Protein AF-A0AAX1DS70-F1 (afdb_monomer_lite)

Radius of gyration: 36.04 Å; chains: 1; bounding box: 66×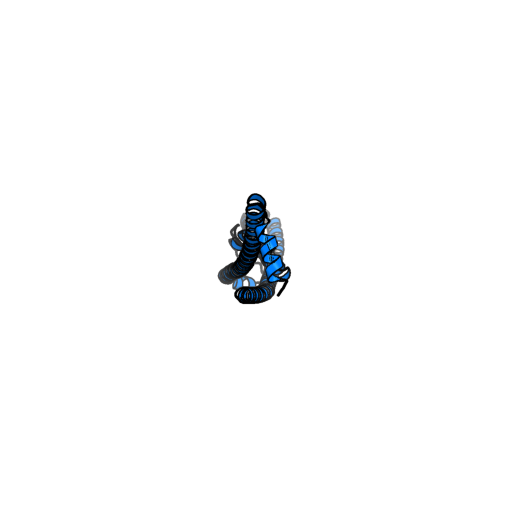31×118 Å

Secondary structure (DSSP, 8-state):
--HHHHHHHHHHTS-HHHHHHHHHHHHHHHHHHHHHHHHHHHHHHHHHHHHHHHHHHHHHHHHHHHHHHHHHHHHHIIIIIHHHHT--TT----------S---HHHHHHHHHHTTS-HHHHHHHHHHHHHHHHHHHHHHHHHHHHHHHHHHHHHHH-TTS-HHHHHHHHHHHHHHHHHHHHHHHHHHHHHHHHHHHHHHHHHHHHHHHHHHHHHH--

Sequence (218 aa):
MGFLGELSSFLHSIPEWLSSFITALIGAVIGGWFTLKGVDREATITRKEAERDSLELQLSVLKGIKGEISTLLVLYDKRMKVHIENIRPGNMLLLGFPIGDDNFTFYEQNAKFIAKLNDEPRDSIINIYTYARSLIQSFKGNNQLIVEHEKILLGMADKNNNADYYQRLYAAKQEVMIDYAQGIKAIDGEVRESIANGFANIDQEIVRLEDNLKNLSL

pLDDT: mean 89.91, std 10.97, range [52.06, 98.25]

Structure (mmCIF, N/CA/C/O backbone):
data_AF-A0AAX1DS70-F1
#
_entry.id   AF-A0AAX1DS70-F1
#
loop_
_atom_site.group_PDB
_atom_site.id
_atom_site.type_symbol
_atom_site.label_atom_id
_atom_site.label_alt_id
_atom_site.label_comp_id
_atom_site.label_asym_id
_atom_site.label_entity_id
_atom_site.label_seq_id
_atom_site.pdbx_PDB_ins_code
_atom_site.Cartn_x
_atom_site.Cartn_y
_atom_site.Cartn_z
_atom_site.occupancy
_atom_site.B_iso_or_equiv
_atom_site.auth_seq_id
_atom_site.auth_comp_id
_atom_site.auth_asym_id
_atom_site.auth_atom_id
_atom_site.pdbx_PDB_model_num
ATOM 1 N N . MET A 1 1 ? -36.666 -6.988 79.225 1.00 52.06 1 MET A N 1
ATOM 2 C CA . MET A 1 1 ? -37.080 -5.570 79.313 1.00 52.06 1 MET A CA 1
ATOM 3 C C . MET A 1 1 ? -35.933 -4.746 79.903 1.00 52.06 1 MET A C 1
ATOM 5 O O . MET A 1 1 ? -35.969 -4.448 81.082 1.00 52.06 1 MET A O 1
ATOM 9 N N . GLY A 1 2 ? -34.882 -4.441 79.136 1.00 56.56 2 GLY A N 1
ATOM 10 C CA . GLY A 1 2 ? -33.725 -3.689 79.665 1.00 56.56 2 GLY A CA 1
ATOM 11 C C . GLY A 1 2 ? -33.052 -2.843 78.591 1.00 56.56 2 GLY A C 1
ATOM 12 O O . GLY A 1 2 ? -32.993 -1.629 78.707 1.00 56.56 2 GLY A O 1
ATOM 13 N N . PHE A 1 3 ? -32.726 -3.464 77.457 1.00 54.75 3 PHE A N 1
ATOM 14 C CA . PHE A 1 3 ? -32.008 -2.806 76.362 1.00 54.75 3 PHE A CA 1
ATOM 15 C C . PHE A 1 3 ? -32.731 -1.587 75.755 1.00 54.75 3 PHE A C 1
ATOM 17 O O . PHE A 1 3 ? -32.108 -0.566 75.503 1.00 54.75 3 PHE A O 1
ATOM 24 N N . LEU A 1 4 ? -34.057 -1.652 75.570 1.00 54.59 4 LEU A N 1
ATOM 25 C CA . LEU A 1 4 ? -34.844 -0.540 75.008 1.00 54.59 4 LEU A CA 1
ATOM 26 C C . LEU A 1 4 ? -35.095 0.601 76.014 1.00 54.59 4 LEU A C 1
ATOM 28 O O . LEU A 1 4 ? -35.251 1.748 75.604 1.00 54.59 4 LEU A O 1
ATOM 32 N N . GLY A 1 5 ? -35.121 0.294 77.316 1.00 60.75 5 GLY A N 1
ATOM 33 C CA . GLY A 1 5 ? -35.293 1.291 78.380 1.00 60.75 5 GLY A CA 1
ATOM 34 C C . GLY A 1 5 ? -34.009 2.078 78.645 1.00 60.75 5 GLY A C 1
ATOM 35 O O . GLY A 1 5 ? -34.052 3.298 78.771 1.00 60.75 5 GLY A O 1
ATOM 36 N N . GLU A 1 6 ? -32.862 1.395 78.631 1.00 54.97 6 GLU A N 1
ATOM 37 C CA . GLU A 1 6 ? -31.537 2.020 78.757 1.00 54.97 6 GLU A CA 1
ATOM 38 C C . GLU A 1 6 ? -31.170 2.859 77.525 1.00 54.97 6 GLU A C 1
ATOM 40 O O . GLU A 1 6 ? -30.606 3.943 77.666 1.00 54.97 6 GLU A O 1
ATOM 45 N N . LEU A 1 7 ? -31.564 2.428 76.318 1.00 55.41 7 LEU A N 1
ATOM 46 C CA . LEU A 1 7 ? -31.399 3.241 75.107 1.00 55.41 7 LEU A CA 1
ATOM 47 C C . LEU A 1 7 ? -32.208 4.546 75.186 1.00 55.41 7 LEU A C 1
ATOM 49 O O . LEU A 1 7 ? -31.732 5.602 74.778 1.00 55.41 7 LEU A O 1
ATOM 53 N N . SER A 1 8 ? -33.430 4.476 75.722 1.00 57.22 8 SER A N 1
ATOM 54 C CA . SER A 1 8 ? -34.335 5.621 75.855 1.00 57.22 8 SER A CA 1
ATOM 55 C C . SER A 1 8 ? -33.836 6.652 76.874 1.00 57.22 8 SER A C 1
ATOM 57 O O . SER A 1 8 ? -33.869 7.849 76.582 1.00 57.22 8 SER A O 1
ATOM 59 N N . SER A 1 9 ? -33.327 6.219 78.035 1.00 61.03 9 SER A N 1
ATOM 60 C CA . SER A 1 9 ? -32.770 7.144 79.033 1.00 61.03 9 SER A CA 1
ATOM 61 C C . SER A 1 9 ? -31.445 7.756 78.579 1.00 61.03 9 SER A C 1
ATOM 63 O O . SER A 1 9 ? -31.191 8.929 78.844 1.00 61.03 9 SER A O 1
ATOM 65 N N . PHE A 1 10 ? -30.618 6.987 77.863 1.00 64.69 10 PHE A N 1
ATOM 66 C CA . PHE A 1 10 ? -29.384 7.485 77.264 1.00 64.69 10 PHE A CA 1
ATOM 67 C C . PHE A 1 10 ? -29.680 8.590 76.244 1.00 64.69 10 PHE A C 1
ATOM 69 O O . PHE A 1 10 ? -29.122 9.676 76.367 1.00 64.69 10 PHE A O 1
ATOM 76 N N . LEU A 1 11 ? -30.630 8.376 75.324 1.00 61.34 11 LEU A N 1
ATOM 77 C CA . LEU A 1 11 ? -31.031 9.363 74.310 1.00 61.34 11 LEU A CA 1
ATOM 78 C C . LEU A 1 11 ? -31.588 10.670 74.906 1.00 61.34 11 LEU A C 1
ATOM 80 O O . LEU A 1 11 ? -31.315 11.739 74.367 1.00 61.34 11 LEU A O 1
ATOM 84 N N . HIS A 1 12 ? -32.310 10.608 76.030 1.00 64.31 12 HIS A N 1
ATOM 85 C CA . HIS A 1 12 ? -32.843 11.794 76.720 1.00 64.31 12 HIS A CA 1
ATOM 86 C C . HIS A 1 12 ? -31.796 12.598 77.513 1.00 64.31 12 HIS A C 1
ATOM 88 O O . HIS A 1 12 ? -32.070 13.733 77.898 1.00 64.31 12 HIS A O 1
ATOM 94 N N . SER A 1 13 ? -30.612 12.031 77.763 1.00 66.81 13 SER A N 1
ATOM 95 C CA . SER A 1 13 ? -29.522 12.679 78.514 1.00 66.81 13 SER A CA 1
ATOM 96 C C . SER A 1 13 ? -28.514 13.431 77.631 1.00 66.81 13 SER A C 1
ATOM 98 O O . SER A 1 13 ? -27.598 14.077 78.141 1.00 66.81 13 SER A O 1
ATOM 100 N N . ILE A 1 14 ? -28.671 13.354 76.305 1.00 68.25 14 ILE A N 1
ATOM 101 C CA . ILE A 1 14 ? -27.755 13.948 75.328 1.00 68.25 14 ILE A CA 1
ATOM 102 C C . ILE A 1 14 ? -28.104 15.437 75.132 1.00 68.25 14 ILE A C 1
ATOM 104 O O . ILE A 1 14 ? -29.240 15.744 74.773 1.00 68.25 14 ILE A O 1
ATOM 108 N N . PRO A 1 15 ? -27.153 16.377 75.310 1.00 77.19 15 PRO A N 1
ATOM 109 C CA . PRO A 1 15 ? -27.369 17.796 75.024 1.00 77.19 15 PRO A CA 1
ATOM 110 C C . PRO A 1 15 ? -27.802 18.046 73.570 1.00 77.19 15 PRO A C 1
ATOM 112 O O . PRO A 1 15 ? -27.280 17.405 72.657 1.00 77.19 15 PRO A O 1
ATOM 115 N N . GLU A 1 16 ? -28.675 19.029 73.324 1.00 73.25 16 GLU A N 1
ATOM 116 C CA . GLU A 1 16 ? -29.175 19.344 71.969 1.00 73.25 16 GLU A CA 1
ATOM 117 C C . GLU A 1 16 ? -28.053 19.571 70.940 1.00 73.25 16 GLU A C 1
ATOM 119 O O . GLU A 1 16 ? -28.157 19.121 69.799 1.00 73.25 16 GLU A O 1
ATOM 124 N N . TRP A 1 17 ? -26.943 20.198 71.350 1.00 73.81 17 TRP A N 1
ATOM 125 C CA . TRP A 1 17 ? -25.775 20.423 70.490 1.00 73.81 17 TRP A CA 1
ATOM 126 C C . TRP A 1 17 ? -25.066 19.123 70.069 1.00 73.81 17 TRP A C 1
ATOM 128 O O . TRP A 1 17 ? -24.479 19.063 68.992 1.00 73.81 17 TRP A O 1
ATOM 138 N N . LEU A 1 18 ? -25.127 18.072 70.895 1.00 70.38 18 LEU A N 1
ATOM 139 C CA . LEU A 1 18 ? -24.546 16.764 70.594 1.00 70.38 18 LEU A CA 1
ATOM 140 C C . LEU A 1 18 ? -25.484 15.947 69.688 1.00 70.38 18 LEU A C 1
ATOM 142 O O . LEU A 1 18 ? -25.015 15.266 68.779 1.00 70.38 18 LEU A O 1
ATOM 146 N N . SER A 1 19 ? -26.804 16.069 69.867 1.00 69.44 19 SER A N 1
ATOM 147 C CA . SER A 1 19 ? -27.802 15.470 68.966 1.00 69.44 19 SER A CA 1
ATOM 148 C C . SER A 1 19 ? -27.729 16.059 67.549 1.00 69.44 19 SER A C 1
ATOM 150 O O . SER A 1 19 ? -27.687 15.316 66.560 1.00 69.44 19 SER A O 1
ATOM 152 N N . SER A 1 20 ? -27.630 17.388 67.432 1.00 69.94 20 SER A N 1
ATOM 153 C CA . SER A 1 20 ? -27.482 18.062 66.137 1.00 69.94 20 SER A CA 1
ATOM 154 C C . SER A 1 20 ? -26.153 17.720 65.459 1.00 69.94 20 SER A C 1
ATOM 156 O O . SER A 1 20 ? -26.133 17.457 64.255 1.00 69.94 20 SER A O 1
ATOM 158 N N . PHE A 1 21 ? -25.064 17.616 66.228 1.00 74.56 21 PHE A N 1
ATOM 159 C CA . PHE A 1 21 ? -23.761 17.176 65.732 1.00 74.56 21 PHE A CA 1
ATOM 160 C C . PHE A 1 21 ? -23.787 15.735 65.199 1.00 74.56 21 PHE A C 1
ATOM 162 O O . PHE A 1 21 ? -23.327 15.492 64.085 1.00 74.56 21 PHE A O 1
ATOM 169 N N . ILE A 1 22 ? -24.367 14.786 65.944 1.00 70.50 22 ILE A N 1
ATOM 170 C CA . ILE A 1 22 ? -24.496 13.384 65.507 1.00 70.50 22 ILE A CA 1
ATOM 171 C C . ILE A 1 22 ? -25.348 13.292 64.235 1.00 70.50 22 ILE A C 1
ATOM 173 O O . ILE A 1 22 ? -24.986 12.580 63.300 1.00 70.50 22 ILE A O 1
ATOM 177 N N . THR A 1 23 ? -26.444 14.049 64.158 1.00 71.56 23 THR A N 1
ATOM 178 C CA . THR A 1 23 ? -27.327 14.060 62.981 1.00 71.56 23 THR A CA 1
ATOM 179 C C . THR A 1 23 ? -26.620 14.637 61.749 1.00 71.56 23 THR A C 1
ATOM 181 O O . THR A 1 23 ? -26.696 14.055 60.666 1.00 71.56 23 THR A O 1
ATOM 184 N N . ALA A 1 24 ? -25.872 15.734 61.911 1.00 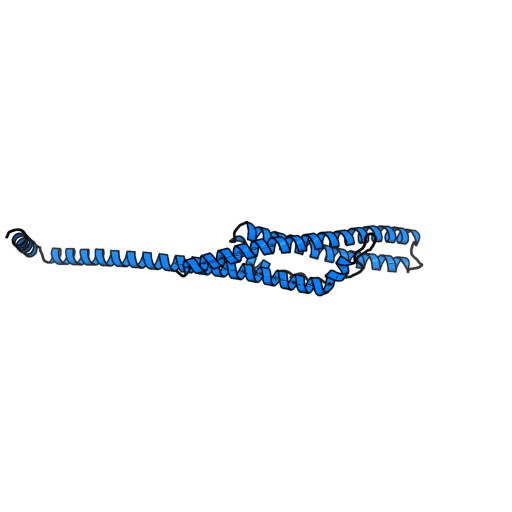68.94 24 ALA A N 1
ATOM 185 C CA . ALA A 1 24 ? -25.061 16.321 60.845 1.00 68.94 24 ALA A CA 1
ATOM 186 C C . ALA A 1 24 ? -23.932 15.380 60.390 1.00 68.94 24 ALA A C 1
ATOM 188 O O . ALA A 1 24 ? -23.685 15.254 59.192 1.00 68.94 24 ALA A O 1
ATOM 189 N N . LEU A 1 25 ? -23.289 14.673 61.326 1.00 71.44 25 LEU A N 1
ATOM 190 C CA . LEU A 1 25 ? -22.244 13.693 61.030 1.00 71.44 25 LEU A CA 1
ATOM 191 C C . LEU A 1 25 ? -22.799 12.500 60.241 1.00 71.44 25 LEU A C 1
ATOM 193 O O . LEU A 1 25 ? -22.216 12.109 59.233 1.00 71.44 25 LEU A O 1
ATOM 197 N N . ILE A 1 26 ? -23.948 11.954 60.649 1.00 73.75 26 ILE A N 1
ATOM 198 C CA . ILE A 1 26 ? -24.625 10.867 59.927 1.00 73.75 26 ILE A CA 1
ATOM 199 C C . ILE A 1 26 ? -25.021 11.331 58.519 1.00 73.75 26 ILE A C 1
ATOM 201 O O . ILE A 1 26 ? -24.762 10.621 57.546 1.00 73.75 26 ILE A O 1
ATOM 205 N N . GLY A 1 27 ? -25.582 12.537 58.389 1.00 74.62 27 GLY A N 1
ATOM 206 C CA . GLY A 1 27 ? -25.912 13.134 57.094 1.00 74.62 27 GLY A CA 1
ATOM 207 C C . GLY A 1 27 ? -24.689 13.307 56.189 1.00 74.62 27 GLY A C 1
ATOM 208 O O . GLY A 1 27 ? -24.749 12.963 55.010 1.00 74.62 27 GLY A O 1
ATOM 209 N N . ALA A 1 28 ? -23.559 13.759 56.739 1.00 77.00 28 ALA A N 1
ATOM 210 C CA . ALA A 1 28 ? -22.304 13.914 56.007 1.00 77.00 28 ALA A CA 1
ATOM 211 C C . ALA A 1 28 ? -21.700 12.567 55.576 1.00 77.00 28 ALA A C 1
ATOM 213 O O . ALA A 1 28 ? -21.220 12.448 54.450 1.00 77.00 28 ALA A O 1
ATOM 214 N N . VAL A 1 29 ? -21.761 11.536 56.426 1.00 78.12 29 VAL A N 1
ATOM 215 C CA . VAL A 1 29 ? -21.272 10.184 56.099 1.00 78.12 29 VAL A CA 1
ATOM 216 C C . VAL A 1 29 ? -22.125 9.543 55.004 1.00 78.12 29 VAL A C 1
ATOM 218 O O . VAL A 1 29 ? -21.584 9.028 54.027 1.00 78.12 29 VAL A O 1
ATOM 221 N N . ILE A 1 30 ? -23.454 9.611 55.124 1.00 81.62 30 ILE A N 1
ATOM 222 C CA . ILE A 1 30 ? -24.375 9.068 54.117 1.00 81.62 30 ILE A CA 1
ATOM 223 C C . ILE A 1 30 ? -24.239 9.847 52.802 1.00 81.62 30 ILE A C 1
ATOM 225 O O . ILE A 1 30 ? -24.089 9.240 51.741 1.00 81.62 30 ILE A O 1
ATOM 229 N N . GLY A 1 31 ? -24.228 11.182 52.863 1.00 78.12 31 GLY A N 1
ATOM 230 C CA . GLY A 1 31 ? -24.046 12.047 51.696 1.00 78.12 31 GLY A CA 1
ATOM 231 C C . GLY A 1 31 ? -22.703 11.821 50.997 1.00 78.12 31 GLY A C 1
ATOM 232 O O . GLY A 1 31 ? -22.661 11.686 49.773 1.00 78.12 31 GLY A O 1
ATOM 233 N N . GLY A 1 32 ? -21.616 11.691 51.762 1.00 80.94 32 GLY A N 1
ATOM 234 C CA . GLY A 1 32 ? -20.288 11.357 51.247 1.00 80.94 32 GLY A CA 1
ATOM 235 C C . GLY A 1 32 ? -20.246 9.978 50.585 1.00 80.94 32 GLY A C 1
ATOM 236 O O . GLY A 1 32 ? -19.695 9.841 49.494 1.00 80.94 32 GLY A O 1
ATOM 237 N N . TRP A 1 33 ? -20.895 8.970 51.176 1.00 81.25 33 TRP A N 1
ATOM 238 C CA . TRP A 1 33 ? -20.962 7.622 50.604 1.00 81.25 33 TRP A CA 1
ATOM 239 C C . TRP A 1 33 ? -21.736 7.573 49.280 1.00 81.25 33 TRP A C 1
ATOM 241 O O . TRP A 1 33 ? -21.267 6.966 48.316 1.00 81.25 33 TRP A O 1
ATOM 251 N N . PHE A 1 34 ? -22.886 8.250 49.193 1.00 88.12 34 PHE A N 1
ATOM 252 C CA . PHE A 1 34 ? -23.634 8.360 47.936 1.00 88.12 34 PHE A CA 1
ATOM 253 C C . PHE A 1 34 ? -22.882 9.170 46.875 1.00 88.12 34 PHE A C 1
ATOM 255 O O . PHE A 1 34 ? -22.938 8.809 45.701 1.00 88.12 34 PHE A O 1
ATOM 262 N N . THR A 1 35 ? -22.141 10.206 47.278 1.00 86.19 35 THR A N 1
ATOM 263 C CA . THR A 1 35 ? -21.292 10.991 46.368 1.00 86.19 35 THR A CA 1
ATOM 264 C C . THR A 1 35 ? -20.175 10.131 45.781 1.00 86.19 35 THR A C 1
ATOM 266 O O . THR A 1 35 ? -20.032 10.077 44.563 1.00 86.19 35 THR A O 1
ATOM 269 N N . LEU A 1 36 ? -19.440 9.386 46.617 1.00 84.25 36 LEU A N 1
ATOM 270 C CA . LEU A 1 36 ? -18.392 8.464 46.160 1.00 84.25 36 LEU A CA 1
ATOM 271 C C . LEU A 1 36 ? -18.953 7.398 45.212 1.00 84.25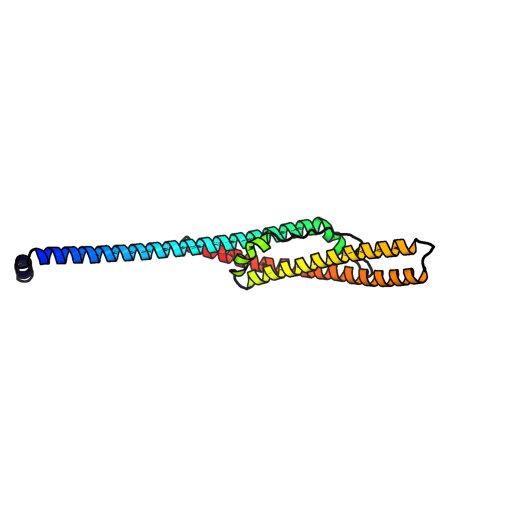 36 LEU A C 1
ATOM 273 O O . LEU A 1 36 ? -18.419 7.192 44.127 1.00 84.25 36 LEU A O 1
ATOM 277 N N . LYS A 1 37 ? -20.091 6.785 45.565 1.00 85.06 37 LYS A N 1
ATOM 278 C CA . LYS A 1 37 ? -20.755 5.786 44.715 1.00 85.06 37 LYS A CA 1
ATOM 279 C C . LYS A 1 37 ? -21.233 6.368 43.377 1.00 85.06 37 LYS A C 1
ATOM 281 O O . LYS A 1 37 ? -21.234 5.659 42.371 1.00 85.06 37 LYS A O 1
ATOM 286 N N . GLY A 1 38 ? -21.667 7.629 43.368 1.00 84.12 38 GLY A N 1
ATOM 287 C CA . GLY A 1 38 ? -22.036 8.360 42.157 1.00 84.12 38 GLY A CA 1
ATOM 288 C C . GLY A 1 38 ? -20.833 8.589 41.244 1.00 84.12 38 GLY A C 1
ATOM 289 O O . GLY A 1 38 ? -20.888 8.216 40.074 1.00 84.12 38 GLY A O 1
ATOM 290 N N . VAL A 1 39 ? -19.733 9.098 41.805 1.00 88.44 39 VAL A N 1
ATOM 291 C CA . VAL A 1 39 ? -18.475 9.349 41.084 1.00 88.44 39 VAL A CA 1
ATOM 292 C C . VAL A 1 39 ? -17.876 8.057 40.528 1.00 88.44 39 VAL A C 1
ATOM 294 O O . VAL A 1 39 ? -17.497 8.026 39.363 1.00 88.44 39 VAL A O 1
ATOM 297 N N . ASP A 1 40 ? -17.844 6.970 41.303 1.00 84.94 40 ASP A N 1
ATOM 298 C CA . ASP A 1 40 ? -17.327 5.675 40.833 1.00 84.94 40 ASP A CA 1
ATOM 299 C C . ASP A 1 40 ? -18.142 5.133 39.650 1.00 84.94 40 ASP A C 1
ATOM 301 O O . ASP A 1 40 ? -17.596 4.590 38.681 1.00 84.94 40 ASP A O 1
ATOM 305 N N . ARG A 1 41 ? -19.470 5.297 39.704 1.00 84.25 41 ARG A N 1
ATOM 306 C CA . ARG A 1 41 ? -20.363 4.884 38.620 1.00 84.25 41 ARG A CA 1
ATOM 307 C C . ARG A 1 41 ? -20.155 5.736 37.372 1.00 84.25 41 ARG A C 1
ATOM 309 O O . ARG A 1 41 ? -20.071 5.174 36.283 1.00 84.25 41 ARG A O 1
ATOM 316 N N . GLU A 1 42 ? -20.051 7.051 37.527 1.00 86.88 42 GLU A N 1
ATOM 317 C CA . GLU A 1 42 ? -19.785 7.982 36.428 1.00 86.88 42 GLU A CA 1
ATOM 318 C C . GLU A 1 42 ? -18.419 7.711 35.790 1.00 86.88 42 GLU A C 1
ATOM 320 O O . GLU A 1 42 ? -18.340 7.517 34.582 1.00 86.88 42 GLU A O 1
ATOM 325 N N . ALA A 1 43 ? -17.362 7.549 36.590 1.00 85.94 43 ALA A N 1
ATOM 326 C CA . ALA A 1 43 ? -16.029 7.196 36.106 1.00 85.94 43 ALA A CA 1
ATOM 327 C C . ALA A 1 43 ? -16.025 5.871 35.324 1.00 85.94 43 ALA A C 1
ATOM 329 O O . ALA A 1 43 ? -15.344 5.748 34.303 1.00 85.94 43 ALA A O 1
ATOM 330 N N . THR A 1 44 ? -16.809 4.884 35.768 1.00 86.38 44 THR A N 1
ATOM 331 C CA . THR A 1 44 ? -16.952 3.603 35.062 1.00 86.38 44 THR A CA 1
ATOM 332 C C . THR A 1 44 ? -17.677 3.763 33.724 1.00 86.38 44 THR A C 1
ATOM 334 O O . THR A 1 44 ? -17.252 3.167 32.735 1.00 86.38 44 THR A O 1
ATOM 337 N N . ILE A 1 45 ? -18.746 4.564 33.673 1.00 87.38 45 ILE A N 1
ATOM 338 C CA . ILE A 1 45 ? -19.488 4.855 32.435 1.00 87.38 45 ILE A CA 1
ATOM 339 C C . ILE A 1 45 ? -18.583 5.591 31.446 1.00 87.38 45 ILE A C 1
ATOM 341 O O . ILE A 1 45 ? -18.395 5.107 30.334 1.00 87.38 45 ILE A O 1
ATOM 345 N N . THR A 1 46 ? -17.933 6.672 31.880 1.00 90.81 46 THR A N 1
ATOM 346 C CA . THR A 1 46 ? -17.009 7.459 31.053 1.00 90.81 46 THR A CA 1
ATOM 347 C C . THR A 1 46 ? -15.872 6.600 30.502 1.00 90.81 46 THR A C 1
ATOM 349 O O . THR A 1 46 ? -15.484 6.742 29.345 1.00 90.81 46 THR A O 1
ATOM 352 N N . ARG A 1 47 ? -15.344 5.661 31.300 1.00 89.38 47 ARG A N 1
ATOM 353 C CA . ARG A 1 47 ? -14.311 4.724 30.838 1.00 89.38 47 ARG A CA 1
ATOM 354 C C . ARG A 1 47 ? -14.837 3.766 29.767 1.00 89.38 47 ARG A C 1
ATOM 356 O O . ARG A 1 47 ? -14.139 3.553 28.780 1.00 89.38 47 ARG A O 1
ATOM 363 N N . LYS A 1 48 ? -16.040 3.210 29.948 1.00 89.25 48 LYS A N 1
ATOM 364 C CA . LYS A 1 48 ? -16.677 2.329 28.954 1.00 89.25 48 LYS A CA 1
ATOM 365 C C . LYS A 1 48 ? -16.993 3.066 27.652 1.00 89.25 48 LYS A C 1
ATOM 367 O O . LYS A 1 48 ? -16.765 2.518 26.580 1.00 89.25 48 LYS A O 1
ATOM 372 N N . GLU A 1 49 ? -17.484 4.300 27.737 1.00 90.69 49 GLU A N 1
ATOM 373 C CA . GLU A 1 49 ? -17.743 5.145 26.566 1.00 90.69 49 GLU A CA 1
ATOM 374 C C . GLU A 1 49 ? -16.446 5.461 25.817 1.00 90.69 49 GLU A C 1
ATOM 376 O O . GLU A 1 49 ? -16.370 5.234 24.614 1.00 90.69 49 GLU A O 1
ATOM 381 N N . ALA A 1 50 ? -15.388 5.865 26.526 1.00 92.25 50 ALA A N 1
ATOM 382 C CA . ALA A 1 50 ? -14.085 6.122 25.915 1.00 92.25 50 ALA A CA 1
ATOM 383 C C . ALA A 1 50 ? -13.475 4.872 25.251 1.00 92.25 50 ALA A C 1
ATOM 385 O O . ALA A 1 50 ? -12.831 4.971 24.204 1.00 92.25 50 ALA A O 1
ATOM 386 N N . GLU A 1 51 ? -13.669 3.692 25.848 1.00 93.00 51 GLU A N 1
ATOM 387 C CA . GLU A 1 51 ? -13.240 2.417 25.269 1.00 93.00 51 GLU A CA 1
ATOM 388 C C . GLU A 1 51 ? -14.018 2.091 23.990 1.00 93.00 51 GLU A C 1
ATOM 390 O O . GLU A 1 51 ? -13.406 1.793 22.962 1.00 93.00 51 GLU A O 1
ATOM 395 N N . ARG A 1 52 ? -15.349 2.221 24.019 1.00 93.88 52 ARG A N 1
ATOM 396 C CA . ARG A 1 52 ? -16.200 2.024 22.841 1.00 93.88 52 ARG A CA 1
ATOM 397 C C . ARG A 1 52 ? -15.812 2.980 21.715 1.00 93.88 52 ARG A C 1
ATOM 399 O O . ARG A 1 52 ? -15.551 2.524 20.606 1.00 93.88 52 ARG A O 1
ATOM 406 N N . ASP A 1 53 ? -15.712 4.274 22.002 1.00 94.69 53 ASP A N 1
ATOM 407 C CA . ASP A 1 53 ? -15.378 5.296 21.008 1.00 94.69 53 ASP A CA 1
ATOM 408 C C . ASP A 1 53 ? -13.984 5.044 20.399 1.00 94.69 53 ASP A C 1
ATOM 410 O O . ASP A 1 53 ? -13.768 5.237 19.200 1.00 94.69 53 ASP A O 1
ATOM 414 N N . SER A 1 54 ? -13.032 4.542 21.196 1.00 94.19 54 SER A N 1
ATOM 415 C CA . SER A 1 54 ? -11.718 4.118 20.700 1.00 94.19 54 SER A CA 1
ATOM 416 C C . SER A 1 54 ? -11.814 2.933 19.734 1.00 94.19 54 SER A C 1
ATOM 418 O O . SER A 1 54 ? -11.155 2.945 18.692 1.00 94.19 54 SER A O 1
ATOM 420 N N . LEU A 1 55 ? -12.609 1.910 20.055 1.00 95.25 55 LEU A N 1
ATOM 421 C CA . LEU A 1 55 ? -12.791 0.736 19.196 1.00 95.25 55 LEU A CA 1
ATOM 422 C C . LEU A 1 55 ? -13.536 1.083 17.899 1.00 95.25 55 LEU A C 1
ATOM 424 O O . LEU A 1 55 ? -13.116 0.655 16.824 1.00 95.25 55 LEU A O 1
ATOM 428 N N . GLU A 1 56 ? -14.594 1.894 17.975 1.00 96.56 56 GLU A N 1
ATOM 429 C CA . GLU A 1 56 ? -15.328 2.386 16.800 1.00 96.56 56 GLU A CA 1
ATOM 430 C C . GLU A 1 56 ? -14.413 3.185 15.867 1.00 96.56 56 GLU A C 1
ATOM 432 O O . GLU A 1 56 ? -14.451 3.016 14.644 1.00 96.56 56 GLU A O 1
ATOM 437 N N . LEU A 1 57 ? -13.536 4.014 16.436 1.00 96.38 57 LEU A N 1
ATOM 438 C CA . LEU A 1 57 ? -12.559 4.774 15.672 1.00 96.38 57 LEU A CA 1
ATOM 439 C C . LEU A 1 57 ? -11.524 3.872 14.992 1.00 96.38 57 LEU A C 1
ATOM 441 O O . LEU A 1 57 ? -11.251 4.058 13.807 1.00 96.38 57 LEU A O 1
ATOM 445 N N . GLN A 1 58 ? -10.971 2.883 15.701 1.00 96.88 58 GLN A N 1
ATOM 446 C CA . GLN A 1 58 ? -10.050 1.907 15.105 1.00 96.88 58 GLN A CA 1
ATOM 447 C C . GLN A 1 58 ? -10.716 1.147 13.951 1.00 96.88 58 GLN A C 1
ATOM 449 O O . GLN A 1 58 ? -10.139 1.041 12.868 1.00 96.88 58 GLN A O 1
ATOM 454 N N . LEU A 1 59 ? -11.960 0.703 14.142 1.00 97.62 59 LEU A N 1
ATOM 455 C CA . LEU A 1 59 ? -12.749 0.020 13.120 1.00 97.62 59 LEU A CA 1
ATOM 456 C C . LEU A 1 59 ? -12.980 0.903 11.884 1.00 97.62 59 LEU A C 1
ATOM 458 O O . LEU A 1 59 ? -12.802 0.450 10.751 1.00 97.62 59 LEU A O 1
ATOM 462 N N . SER A 1 60 ? -13.354 2.168 12.095 1.00 97.69 60 SER A N 1
ATOM 463 C CA . SER A 1 60 ? -13.548 3.152 11.025 1.00 97.69 60 SER A CA 1
ATOM 464 C C . SER A 1 60 ? -12.261 3.382 10.227 1.00 97.69 60 SER A C 1
ATOM 466 O O . SER A 1 60 ? -12.279 3.361 8.994 1.00 97.69 60 SER A O 1
ATOM 468 N N . VAL A 1 61 ? -11.122 3.509 10.916 1.00 97.75 61 VAL A N 1
ATOM 469 C CA . VAL A 1 61 ? -9.807 3.671 10.284 1.00 97.75 61 VAL A CA 1
ATOM 470 C C . VAL A 1 61 ? -9.439 2.445 9.452 1.00 97.75 61 VAL A C 1
ATOM 472 O O . VAL A 1 61 ? -9.077 2.607 8.289 1.00 97.75 61 VAL A O 1
ATOM 475 N N . LEU A 1 62 ? -9.578 1.226 9.980 1.00 98.25 62 LEU A N 1
ATOM 476 C CA . LEU A 1 62 ? -9.279 0.003 9.222 1.00 98.25 62 LEU A CA 1
ATOM 477 C C . LEU A 1 62 ? -10.142 -0.121 7.959 1.00 98.25 62 LEU A C 1
ATOM 479 O O . LEU A 1 62 ? -9.624 -0.399 6.873 1.00 98.25 62 LEU A O 1
ATOM 483 N N . LYS A 1 63 ? -11.449 0.146 8.075 1.00 97.69 63 LYS A N 1
ATOM 484 C CA . LYS A 1 63 ? -12.379 0.139 6.934 1.00 97.69 63 LYS A CA 1
ATOM 485 C C . LYS A 1 63 ? -12.004 1.199 5.897 1.00 97.69 63 LYS A C 1
ATOM 487 O O . LYS A 1 63 ? -11.991 0.905 4.702 1.00 97.69 63 LYS A O 1
ATOM 492 N N . GLY A 1 64 ? -11.645 2.402 6.341 1.00 97.44 64 GLY A N 1
ATOM 493 C CA . GLY A 1 64 ? -11.195 3.476 5.460 1.00 97.44 64 GLY A CA 1
ATOM 494 C C . GLY A 1 64 ? -9.878 3.160 4.746 1.00 97.44 64 GLY A C 1
ATOM 495 O O . GLY A 1 64 ? -9.783 3.379 3.541 1.00 97.44 64 GLY A O 1
ATOM 496 N N . ILE A 1 65 ? -8.909 2.545 5.433 1.00 97.81 65 ILE A N 1
ATOM 497 C CA . ILE A 1 65 ? -7.643 2.096 4.831 1.00 97.81 65 ILE A CA 1
ATOM 498 C C . ILE A 1 65 ? -7.887 1.051 3.741 1.00 97.81 65 ILE A C 1
ATOM 500 O O . ILE A 1 65 ? -7.365 1.192 2.633 1.00 97.81 65 ILE A O 1
ATOM 504 N N . LYS A 1 66 ? -8.721 0.035 4.005 1.00 97.25 66 LYS A N 1
ATOM 505 C CA . LYS A 1 66 ? -9.107 -0.934 2.965 1.00 97.25 66 LYS A CA 1
ATOM 506 C C . LYS A 1 66 ? -9.787 -0.251 1.780 1.00 97.25 66 LYS A C 1
ATOM 508 O O . LYS A 1 66 ? -9.523 -0.622 0.635 1.00 97.25 66 LYS A O 1
ATOM 513 N N . GLY A 1 67 ? -10.651 0.729 2.047 1.00 96.94 67 GLY A N 1
ATOM 514 C CA . GLY A 1 67 ? -11.338 1.514 1.022 1.00 96.94 67 GLY A CA 1
ATOM 515 C C . GLY A 1 67 ? -10.375 2.297 0.124 1.00 96.94 67 GLY A C 1
ATOM 516 O O . GLY A 1 67 ? -10.488 2.215 -1.102 1.00 96.94 67 GLY A O 1
ATOM 517 N N . GLU A 1 68 ? -9.404 3.000 0.716 1.00 96.81 68 GLU A N 1
ATOM 518 C CA . GLU A 1 68 ? -8.358 3.736 -0.008 1.00 96.81 68 GLU A CA 1
ATOM 519 C C . GLU A 1 68 ? -7.539 2.789 -0.895 1.00 96.81 68 GLU A C 1
ATOM 521 O O . GLU A 1 68 ? -7.496 2.974 -2.113 1.00 96.81 68 GLU A O 1
ATOM 526 N N . ILE A 1 69 ? -6.982 1.717 -0.319 1.00 97.44 69 ILE A N 1
ATOM 527 C CA . ILE A 1 69 ? -6.145 0.752 -1.050 1.00 97.44 69 ILE A CA 1
ATOM 528 C C . ILE A 1 69 ? -6.925 0.105 -2.199 1.00 97.44 69 ILE A C 1
ATOM 530 O O . ILE A 1 69 ? -6.426 0.032 -3.321 1.00 97.44 69 ILE A O 1
ATOM 534 N N . SER A 1 70 ? -8.165 -0.327 -1.952 1.00 95.56 70 SER A N 1
ATOM 535 C CA . SER A 1 70 ? -8.993 -0.972 -2.981 1.00 95.56 70 SER A CA 1
ATOM 536 C C . SER A 1 70 ? -9.298 -0.020 -4.136 1.00 95.56 70 SER A C 1
ATOM 538 O O . SER A 1 70 ? -9.213 -0.403 -5.301 1.00 95.56 70 SER A O 1
ATOM 540 N N . THR A 1 71 ? -9.618 1.238 -3.827 1.00 94.50 71 THR A N 1
ATOM 541 C CA . THR A 1 71 ? -9.921 2.255 -4.844 1.00 94.50 71 THR A CA 1
ATOM 542 C C . THR A 1 71 ? -8.692 2.569 -5.694 1.00 94.50 71 THR A C 1
ATOM 544 O O . THR A 1 71 ? -8.785 2.623 -6.925 1.00 94.50 71 THR A O 1
ATOM 547 N N . LEU A 1 72 ? -7.531 2.727 -5.053 1.00 93.44 72 LEU A N 1
ATOM 548 C CA . LEU A 1 72 ? -6.260 2.956 -5.737 1.00 93.44 72 LEU A CA 1
ATOM 549 C C . LEU A 1 72 ? -5.881 1.770 -6.626 1.00 93.44 72 LEU A C 1
ATOM 551 O O . LEU A 1 72 ? -5.524 1.978 -7.786 1.00 93.44 72 LEU A O 1
ATOM 555 N N . LEU A 1 73 ? -6.020 0.538 -6.128 1.00 93.06 73 LEU A N 1
ATOM 556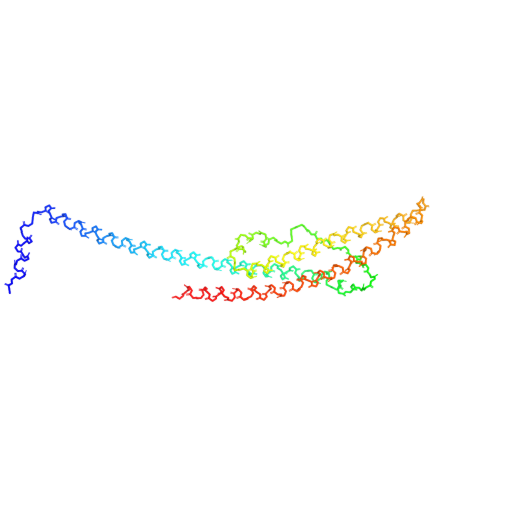 C CA . LEU A 1 73 ? -5.707 -0.671 -6.888 1.00 93.06 73 LEU A CA 1
ATOM 557 C C . LEU A 1 73 ? -6.622 -0.829 -8.107 1.00 93.06 73 LEU A C 1
ATOM 559 O O . LEU A 1 73 ? -6.136 -1.142 -9.188 1.00 93.06 73 LEU A O 1
ATOM 563 N N . VAL A 1 74 ? -7.923 -0.548 -7.979 1.00 93.69 74 VAL A N 1
ATOM 564 C CA . VAL A 1 74 ? -8.865 -0.566 -9.114 1.00 93.69 74 VAL A CA 1
ATOM 565 C C . VAL A 1 74 ? -8.471 0.460 -10.178 1.00 93.69 74 VAL A C 1
ATOM 567 O O . VAL A 1 74 ? -8.482 0.157 -11.376 1.00 93.69 74 VAL A O 1
ATOM 570 N N . LEU A 1 75 ? -8.115 1.679 -9.765 1.00 90.50 75 LEU A N 1
ATOM 571 C CA . LEU A 1 75 ? -7.688 2.724 -10.694 1.00 90.50 75 LEU A CA 1
ATOM 572 C C . LEU A 1 75 ? -6.379 2.355 -11.397 1.00 90.50 75 LEU A C 1
ATOM 574 O O . LEU A 1 75 ? -6.254 2.545 -12.610 1.00 90.50 75 LEU A O 1
ATOM 578 N N . TYR A 1 76 ? -5.422 1.837 -10.635 1.00 92.81 76 TYR A N 1
ATOM 579 C CA . TYR A 1 76 ? -4.150 1.349 -11.141 1.00 92.81 76 TYR A CA 1
ATOM 580 C C . TYR A 1 76 ? -4.353 0.204 -12.138 1.00 92.81 76 TYR A C 1
ATOM 582 O O . TYR A 1 76 ? -3.858 0.282 -13.263 1.00 92.81 76 TYR A O 1
ATOM 590 N N . ASP A 1 77 ? -5.159 -0.800 -11.787 1.00 93.88 77 ASP A N 1
ATOM 591 C CA . ASP A 1 77 ? -5.426 -1.953 -12.642 1.00 93.88 77 ASP A CA 1
ATOM 592 C C . ASP A 1 77 ? -6.048 -1.531 -13.975 1.00 93.88 77 ASP A C 1
ATOM 594 O O . ASP A 1 77 ? -5.638 -2.002 -15.037 1.00 93.88 77 ASP A O 1
ATOM 598 N N . LYS A 1 78 ? -6.976 -0.569 -13.939 1.00 93.94 78 LYS A N 1
ATOM 599 C CA . LYS A 1 78 ? -7.597 -0.009 -15.145 1.00 93.94 78 LYS A CA 1
ATOM 600 C C . LYS A 1 78 ? -6.590 0.662 -16.085 1.00 93.94 78 LYS A C 1
ATOM 602 O O . LYS A 1 78 ? -6.842 0.724 -17.286 1.00 93.94 78 LYS A O 1
ATOM 607 N N . ARG A 1 79 ? -5.499 1.219 -15.553 1.00 91.19 79 ARG A N 1
ATOM 608 C CA . ARG A 1 79 ? -4.544 2.032 -16.321 1.00 91.19 79 ARG A CA 1
ATOM 609 C C . ARG A 1 79 ? -3.282 1.277 -16.715 1.00 91.19 79 ARG A C 1
ATOM 611 O O . ARG A 1 79 ? -2.761 1.546 -17.787 1.00 91.19 79 ARG A O 1
ATOM 618 N N . MET A 1 80 ? -2.789 0.376 -15.867 1.00 94.31 80 MET A N 1
ATOM 619 C CA . MET A 1 80 ? -1.423 -0.145 -15.974 1.00 94.31 80 MET A CA 1
ATOM 620 C C . MET A 1 80 ? -1.311 -1.665 -15.980 1.00 94.31 80 MET A C 1
ATOM 622 O O . MET A 1 80 ? -0.365 -2.171 -16.578 1.00 94.31 80 MET A O 1
ATOM 626 N N . LYS A 1 81 ? -2.260 -2.409 -15.395 1.00 93.38 81 LYS A N 1
ATOM 627 C CA . LYS A 1 81 ? -2.135 -3.870 -15.223 1.00 93.38 81 LYS A CA 1
ATOM 628 C C . LYS A 1 81 ? -1.780 -4.598 -16.515 1.00 93.38 81 LYS A C 1
ATOM 630 O O . LYS A 1 81 ? -0.782 -5.306 -16.564 1.00 93.38 81 LYS A O 1
ATOM 635 N N . VAL A 1 82 ? -2.539 -4.350 -17.583 1.00 96.00 82 VAL A N 1
ATOM 636 C CA . VAL A 1 82 ? -2.307 -4.985 -18.890 1.00 96.00 82 VAL A CA 1
ATOM 637 C C . VAL A 1 82 ? -0.921 -4.646 -19.443 1.00 96.00 82 VAL A C 1
ATOM 639 O O . VAL A 1 82 ? -0.284 -5.487 -20.072 1.00 96.00 82 VAL A O 1
ATOM 642 N N . HIS A 1 83 ? -0.426 -3.430 -19.214 1.00 95.75 83 HIS A N 1
ATOM 643 C CA . HIS A 1 83 ? 0.902 -3.034 -19.673 1.00 95.75 83 HIS A CA 1
ATOM 644 C C . HIS A 1 83 ? 2.000 -3.763 -18.899 1.00 95.75 83 HIS A C 1
ATOM 646 O O . HIS A 1 83 ? 2.925 -4.270 -19.527 1.00 95.75 83 HIS A O 1
ATOM 652 N N . ILE A 1 84 ? 1.864 -3.888 -17.576 1.00 96.75 84 ILE A N 1
ATOM 653 C CA . ILE A 1 84 ? 2.829 -4.590 -16.718 1.00 96.75 84 ILE A CA 1
ATOM 654 C C . ILE A 1 84 ? 2.840 -6.100 -16.983 1.00 96.75 84 ILE A C 1
ATOM 656 O O . ILE A 1 84 ? 3.903 -6.700 -17.173 1.00 96.75 84 ILE A O 1
ATOM 660 N N . GLU A 1 85 ? 1.667 -6.724 -17.083 1.00 94.88 85 GLU A N 1
ATOM 661 C CA . GLU A 1 85 ? 1.539 -8.155 -17.382 1.00 94.88 85 GLU A CA 1
ATOM 662 C C . GLU A 1 85 ? 2.208 -8.511 -18.718 1.00 94.88 85 GLU A C 1
ATOM 664 O O . GLU A 1 85 ? 2.887 -9.537 -18.821 1.00 94.88 85 GLU A O 1
ATOM 669 N N . ASN A 1 86 ? 2.120 -7.616 -19.706 1.00 95.75 86 ASN A N 1
ATOM 670 C CA . ASN A 1 86 ? 2.694 -7.804 -21.037 1.00 95.75 86 ASN A CA 1
ATOM 671 C C . ASN A 1 86 ? 4.183 -7.441 -21.167 1.00 95.75 86 ASN A C 1
ATOM 673 O O . ASN A 1 86 ? 4.745 -7.630 -22.251 1.00 95.75 86 ASN A O 1
ATOM 677 N N . ILE A 1 87 ? 4.853 -6.970 -20.108 1.00 95.56 87 ILE A N 1
ATOM 678 C CA . ILE A 1 87 ? 6.314 -6.798 -20.125 1.00 95.56 87 ILE A CA 1
ATOM 679 C C . ILE A 1 87 ? 6.961 -8.182 -20.289 1.00 95.56 87 ILE A C 1
ATOM 681 O O . ILE A 1 87 ? 6.835 -9.058 -19.427 1.00 95.56 87 ILE A O 1
ATOM 685 N N . ARG A 1 88 ? 7.637 -8.382 -21.424 1.00 94.38 88 ARG A N 1
ATOM 686 C CA . ARG A 1 88 ? 8.410 -9.591 -21.744 1.00 94.38 88 ARG A CA 1
ATOM 687 C C . ARG A 1 88 ? 9.897 -9.348 -21.469 1.00 94.38 88 ARG A C 1
ATOM 689 O O . ARG A 1 88 ? 10.323 -8.192 -21.528 1.00 94.38 88 ARG A O 1
ATOM 696 N N . PRO A 1 89 ? 10.696 -10.399 -21.221 1.00 92.69 89 PRO A N 1
ATOM 697 C CA . PRO A 1 89 ? 12.148 -10.266 -21.173 1.00 92.69 89 PRO A CA 1
ATOM 698 C C . PRO A 1 89 ? 12.681 -9.582 -22.439 1.00 92.69 89 PRO A C 1
ATOM 700 O O . PRO A 1 89 ? 12.248 -9.912 -23.543 1.00 92.69 89 PRO A O 1
ATOM 703 N N . GLY A 1 90 ? 13.592 -8.621 -22.275 1.00 92.56 90 GLY A N 1
ATOM 704 C CA . GLY A 1 90 ? 14.159 -7.849 -23.388 1.00 92.56 90 GLY A CA 1
ATOM 705 C C . GLY A 1 90 ? 13.331 -6.641 -23.846 1.00 92.56 90 GLY A C 1
ATOM 706 O O . GLY A 1 90 ? 13.781 -5.915 -24.728 1.00 92.56 90 GLY A O 1
ATOM 707 N N . ASN A 1 91 ? 12.158 -6.387 -23.254 1.00 93.94 91 ASN A N 1
ATOM 708 C CA . ASN A 1 91 ? 11.321 -5.240 -23.610 1.00 93.94 91 ASN A CA 1
ATOM 709 C C . ASN A 1 91 ? 11.412 -4.115 -22.571 1.00 93.94 91 ASN A C 1
ATOM 711 O O . ASN A 1 91 ? 11.359 -4.359 -21.368 1.00 93.94 91 ASN A O 1
ATOM 715 N N . MET A 1 92 ? 11.467 -2.875 -23.062 1.00 95.62 92 MET A N 1
ATOM 716 C CA . MET A 1 92 ? 11.331 -1.656 -22.260 1.00 95.62 92 MET A CA 1
ATOM 717 C C . MET A 1 92 ? 9.854 -1.339 -21.983 1.00 95.62 92 MET A C 1
ATOM 719 O O . MET A 1 92 ? 8.978 -1.679 -22.784 1.00 95.62 92 MET A O 1
ATOM 723 N N . LEU A 1 93 ? 9.582 -0.586 -20.915 1.00 96.25 93 LEU A N 1
ATOM 724 C CA . LEU A 1 93 ? 8.274 0.022 -20.666 1.00 96.25 93 LEU A CA 1
ATOM 725 C C . LEU A 1 93 ? 8.248 1.463 -21.201 1.00 96.25 93 LEU A C 1
ATOM 727 O O . LEU A 1 93 ? 8.461 2.419 -20.463 1.00 96.25 93 LEU A O 1
ATOM 731 N N . LEU A 1 94 ? 7.958 1.632 -22.493 1.00 94.62 94 LEU A N 1
ATOM 732 C CA . LEU A 1 94 ? 7.832 2.949 -23.144 1.00 94.62 94 LEU A CA 1
ATOM 733 C C . LEU A 1 94 ? 6.439 3.573 -22.950 1.00 94.62 94 LEU A C 1
ATOM 735 O O . LEU A 1 94 ? 5.820 4.059 -23.895 1.00 94.62 94 LEU A O 1
ATOM 739 N N . LEU A 1 95 ? 5.918 3.517 -21.726 1.00 93.56 95 LEU A N 1
ATOM 740 C CA . LEU A 1 95 ? 4.638 4.112 -21.360 1.00 93.56 95 LEU A CA 1
ATOM 741 C C . LEU A 1 95 ? 4.839 5.048 -20.173 1.00 93.56 95 LEU A C 1
ATOM 743 O O . LEU A 1 95 ? 5.239 4.613 -19.093 1.00 93.56 95 LEU A O 1
ATOM 747 N N . GLY A 1 96 ? 4.538 6.329 -20.379 1.00 90.62 96 GLY A N 1
ATOM 748 C CA . GLY A 1 96 ? 4.512 7.306 -19.300 1.00 90.62 96 GLY A CA 1
ATOM 749 C C . GLY A 1 96 ? 3.282 7.106 -18.416 1.00 90.62 96 GLY A C 1
ATOM 750 O O . GLY A 1 96 ? 2.160 7.055 -18.923 1.00 90.62 96 GLY A O 1
ATOM 751 N N . PHE A 1 97 ? 3.477 7.031 -17.100 1.00 93.06 97 PHE A N 1
ATOM 752 C CA . PHE A 1 97 ? 2.384 6.949 -16.133 1.00 93.06 97 PHE A CA 1
ATOM 753 C C . PHE A 1 97 ? 2.357 8.202 -15.245 1.00 93.06 97 PHE A C 1
ATOM 755 O O . PHE A 1 97 ? 3.199 8.336 -14.354 1.00 93.06 97 PHE A O 1
ATOM 762 N N . PRO A 1 98 ? 1.435 9.155 -15.479 1.00 86.69 98 PRO A N 1
ATOM 763 C CA . PRO A 1 98 ? 1.382 10.387 -14.702 1.00 86.69 98 PRO A CA 1
ATOM 764 C C . PRO A 1 98 ? 0.886 10.096 -13.281 1.00 86.69 98 PRO A C 1
ATOM 766 O O . PRO A 1 98 ? -0.256 9.673 -13.089 1.00 86.69 98 PRO A O 1
ATOM 769 N N . ILE A 1 99 ? 1.745 10.345 -12.292 1.00 85.19 99 ILE A N 1
ATOM 770 C CA . ILE A 1 99 ? 1.453 10.165 -10.865 1.00 85.19 99 ILE A CA 1
ATOM 771 C C . ILE A 1 99 ? 1.608 11.510 -10.152 1.00 85.19 99 ILE A C 1
ATOM 773 O O . ILE A 1 99 ? 2.630 12.176 -10.315 1.00 85.19 99 ILE A O 1
ATOM 777 N N . GLY A 1 100 ? 0.592 11.891 -9.372 1.00 81.38 100 GLY A N 1
ATOM 778 C CA . GLY A 1 100 ? 0.628 13.073 -8.508 1.00 81.38 100 GLY A CA 1
ATOM 779 C C . GLY A 1 100 ? 1.450 12.847 -7.236 1.00 81.38 100 GLY A C 1
ATOM 780 O O . GLY A 1 100 ? 2.033 11.781 -7.033 1.00 81.38 100 GLY A O 1
ATOM 781 N N . ASP A 1 101 ? 1.500 13.852 -6.366 1.00 77.25 101 ASP A N 1
ATOM 782 C CA . ASP A 1 101 ? 2.304 13.786 -5.139 1.00 77.25 101 ASP A CA 1
ATOM 783 C C . ASP A 1 101 ? 1.509 13.271 -3.925 1.00 77.25 101 ASP A C 1
ATOM 785 O O . ASP A 1 101 ? 2.048 12.490 -3.141 1.00 77.25 101 ASP A O 1
ATOM 789 N N . ASP A 1 102 ? 0.205 13.551 -3.857 1.00 82.25 102 ASP A N 1
ATOM 790 C CA . ASP A 1 102 ? -0.670 13.151 -2.746 1.00 82.25 102 ASP A CA 1
ATOM 791 C C . ASP A 1 102 ? -1.499 11.905 -3.100 1.00 82.25 102 ASP A C 1
ATOM 793 O O . ASP A 1 102 ? -2.637 11.997 -3.562 1.00 82.25 102 ASP A O 1
ATOM 797 N N . ASN A 1 103 ? -0.914 10.717 -2.916 1.00 84.31 103 ASN A N 1
ATOM 798 C CA . ASN A 1 103 ? -1.548 9.452 -3.324 1.00 84.31 103 ASN A CA 1
ATOM 799 C C . ASN A 1 103 ? -2.245 8.690 -2.179 1.00 84.31 103 ASN A C 1
ATOM 801 O O . ASN A 1 103 ? -3.024 7.785 -2.464 1.00 84.31 103 ASN A O 1
ATOM 805 N N . PHE A 1 104 ? -1.967 9.026 -0.911 1.00 93.75 104 PHE A N 1
ATOM 806 C CA . PHE A 1 104 ? -2.360 8.231 0.269 1.00 93.75 104 PHE A CA 1
ATOM 807 C C . PHE A 1 104 ? -2.942 9.095 1.403 1.00 93.75 104 PHE A C 1
ATOM 809 O O . PHE A 1 104 ? -2.539 8.995 2.565 1.00 93.75 104 PHE A O 1
ATOM 816 N N . THR A 1 105 ? -3.846 10.010 1.053 1.00 93.62 105 THR A N 1
ATOM 817 C CA . THR A 1 105 ? -4.365 11.040 1.962 1.00 93.62 105 THR A CA 1
ATOM 818 C C . THR A 1 105 ? -5.052 10.461 3.202 1.00 93.62 105 THR A C 1
ATOM 820 O O . THR A 1 105 ? -4.867 10.992 4.299 1.00 93.62 105 THR A O 1
ATOM 823 N N . PHE A 1 106 ? -5.838 9.387 3.069 1.00 95.25 106 PHE A N 1
ATOM 824 C CA . PHE A 1 106 ? -6.557 8.814 4.209 1.00 95.25 106 PHE A CA 1
ATOM 825 C C . PHE A 1 106 ? -5.581 8.170 5.198 1.00 95.25 106 PHE A C 1
ATOM 827 O O . PHE A 1 106 ? -5.673 8.427 6.402 1.00 95.25 106 PHE A O 1
ATOM 834 N N . TYR A 1 107 ? -4.617 7.389 4.708 1.00 96.00 107 TYR A N 1
ATOM 835 C CA . TYR A 1 107 ? -3.528 6.849 5.519 1.00 96.00 107 TYR A CA 1
ATOM 836 C C . TYR A 1 107 ? -2.765 7.930 6.285 1.00 96.00 107 TYR A C 1
ATOM 838 O O . TYR A 1 107 ? -2.613 7.833 7.506 1.00 96.00 107 TYR A O 1
ATOM 846 N N . GLU A 1 108 ? -2.338 8.989 5.599 1.00 95.50 108 GLU A N 1
ATOM 847 C CA . GLU A 1 108 ? -1.533 10.053 6.202 1.00 95.50 108 GLU A CA 1
ATOM 848 C C . GLU A 1 108 ? -2.299 10.805 7.299 1.00 95.50 108 GLU A C 1
ATOM 850 O O . GLU A 1 108 ? -1.762 11.048 8.383 1.00 95.50 108 GLU A O 1
ATOM 855 N N . GLN A 1 109 ? -3.584 11.093 7.079 1.00 96.62 109 GLN A N 1
ATOM 856 C CA . GLN A 1 109 ? -4.431 11.769 8.067 1.00 96.62 109 GLN A CA 1
ATOM 857 C C . GLN A 1 109 ? -4.746 10.902 9.298 1.00 96.62 109 GLN A C 1
ATOM 859 O O . GLN A 1 109 ? -5.039 11.436 10.374 1.00 96.62 109 GLN A O 1
ATOM 864 N N . ASN A 1 110 ? -4.654 9.574 9.173 1.00 96.06 110 ASN A N 1
ATOM 865 C CA . ASN A 1 110 ? -5.021 8.623 10.224 1.00 96.06 110 ASN A CA 1
ATOM 866 C C . ASN A 1 110 ? -3.827 7.892 10.864 1.00 96.06 110 ASN A C 1
ATOM 868 O O . ASN A 1 110 ? -4.033 7.042 11.733 1.00 96.06 110 ASN A O 1
ATOM 872 N N . ALA A 1 111 ? -2.584 8.261 10.537 1.00 94.00 111 ALA A N 1
ATOM 873 C CA . ALA A 1 111 ? -1.368 7.621 11.055 1.00 94.00 111 ALA A CA 1
ATOM 874 C C . ALA A 1 111 ? -1.334 7.491 12.594 1.00 94.00 111 ALA A C 1
ATOM 876 O O . ALA A 1 111 ? -0.964 6.448 13.134 1.00 94.00 111 ALA A O 1
ATOM 877 N N . LYS A 1 112 ? -1.801 8.515 13.323 1.00 94.69 112 LYS A N 1
ATOM 878 C CA . LYS A 1 112 ? -1.871 8.506 14.800 1.00 94.69 112 LYS A CA 1
ATOM 879 C C . LYS A 1 112 ? -2.824 7.455 15.380 1.00 94.69 112 LYS A C 1
ATOM 881 O O . LYS A 1 112 ? -2.675 7.072 16.537 1.00 94.69 112 LYS A O 1
ATOM 886 N N . PHE A 1 113 ? -3.829 7.038 14.614 1.00 93.12 113 PHE A N 1
ATOM 887 C CA . PHE A 1 113 ? -4.782 6.004 15.014 1.00 93.12 113 PHE A CA 1
ATOM 888 C C . PHE A 1 113 ? -4.291 4.623 14.596 1.00 93.12 113 PHE A C 1
ATOM 890 O O . PHE A 1 113 ? -4.414 3.684 15.372 1.00 93.12 113 PHE A O 1
ATOM 897 N N . ILE A 1 114 ? -3.639 4.530 13.434 1.00 94.31 114 ILE A N 1
ATOM 898 C CA . ILE A 1 114 ? -2.954 3.315 12.977 1.00 94.31 114 ILE A CA 1
ATOM 899 C C . ILE A 1 114 ? -1.894 2.879 13.998 1.00 94.31 114 ILE A C 1
ATOM 901 O O . ILE A 1 114 ? -1.802 1.702 14.328 1.00 94.31 114 ILE A O 1
ATOM 905 N N . ALA A 1 115 ? -1.162 3.829 14.587 1.00 93.44 115 ALA A N 1
ATOM 906 C CA . ALA A 1 115 ? -0.183 3.556 15.641 1.00 93.44 115 ALA A CA 1
ATOM 907 C C . ALA A 1 115 ? -0.777 2.926 16.920 1.00 93.44 115 ALA A C 1
ATOM 909 O O . ALA A 1 115 ? -0.027 2.379 17.725 1.00 93.44 115 ALA A O 1
ATOM 910 N N . LYS A 1 116 ? -2.100 3.010 17.122 1.00 93.00 116 LYS A N 1
ATOM 911 C CA . LYS A 1 116 ? -2.807 2.436 18.280 1.00 93.00 116 LYS A CA 1
ATOM 912 C C . LYS A 1 116 ? -3.407 1.054 18.008 1.00 93.00 116 LYS A C 1
ATOM 914 O O . LYS A 1 116 ? -3.987 0.475 18.921 1.00 93.00 116 LYS A O 1
ATOM 919 N N . LEU A 1 117 ? -3.320 0.565 16.772 1.00 94.38 117 LEU A N 1
ATOM 920 C CA . LEU A 1 117 ? -3.757 -0.780 16.415 1.00 94.38 117 LEU A CA 1
ATOM 921 C C . LEU A 1 117 ? -2.798 -1.826 16.992 1.00 94.38 117 LEU A C 1
ATOM 923 O O . LEU A 1 117 ? -1.660 -1.514 17.358 1.00 94.38 117 LEU A O 1
ATOM 927 N N . ASN A 1 118 ? -3.249 -3.080 17.006 1.00 94.38 118 ASN A N 1
ATOM 928 C CA . ASN A 1 118 ? -2.373 -4.216 17.269 1.00 94.38 118 ASN A CA 1
ATOM 929 C C . ASN A 1 118 ? -1.230 -4.285 16.242 1.00 94.38 118 ASN A C 1
ATOM 931 O O . ASN A 1 118 ? -1.356 -3.791 15.119 1.00 94.38 118 ASN A O 1
ATOM 935 N N . ASP A 1 119 ? -0.123 -4.917 16.635 1.00 96.06 119 ASP A N 1
ATOM 936 C CA . ASP A 1 119 ? 1.116 -4.926 15.850 1.00 96.06 119 ASP A CA 1
ATOM 937 C C . ASP A 1 119 ? 0.909 -5.478 14.433 1.00 96.06 119 ASP A C 1
ATOM 939 O O . ASP A 1 119 ? 1.287 -4.840 13.458 1.00 96.06 119 ASP A O 1
ATOM 943 N N . GLU A 1 120 ? 0.217 -6.606 14.297 1.00 96.38 120 GLU A N 1
ATOM 944 C CA . GLU A 1 120 ? 0.021 -7.278 13.010 1.00 96.38 120 GLU A CA 1
ATOM 945 C C . GLU A 1 120 ? -0.745 -6.445 11.953 1.00 96.38 120 GLU A C 1
ATOM 947 O O . GLU A 1 120 ? -0.206 -6.242 10.857 1.00 96.38 120 GLU A O 1
ATOM 952 N N . PRO A 1 121 ? -1.955 -5.904 12.217 1.00 96.25 121 PRO A N 1
ATOM 953 C CA . PRO A 1 121 ? -2.642 -5.034 11.260 1.00 96.25 121 PRO A CA 1
ATOM 954 C C . PRO A 1 121 ? -1.889 -3.716 11.036 1.00 96.25 121 PRO A C 1
ATOM 956 O O . PRO A 1 121 ? -1.855 -3.226 9.907 1.00 96.25 121 PRO A O 1
ATOM 959 N N . ARG A 1 122 ? -1.239 -3.151 12.064 1.00 97.81 122 ARG A N 1
ATOM 960 C CA . ARG A 1 122 ? -0.428 -1.931 11.927 1.00 97.81 122 ARG A CA 1
ATOM 961 C C . ARG A 1 122 ? 0.729 -2.137 10.953 1.00 97.81 122 ARG A C 1
ATOM 963 O O . ARG A 1 122 ? 0.884 -1.362 10.009 1.00 97.81 122 ARG A O 1
ATOM 970 N N . ASP A 1 123 ? 1.517 -3.181 11.169 1.00 97.94 123 ASP A N 1
ATOM 971 C CA . ASP A 1 123 ? 2.708 -3.474 10.378 1.00 97.94 123 ASP A CA 1
ATOM 972 C C . ASP A 1 123 ? 2.314 -3.876 8.947 1.00 97.94 123 ASP A C 1
ATOM 974 O O . ASP A 1 123 ? 2.958 -3.466 7.980 1.00 97.94 123 ASP A O 1
ATOM 978 N N . SER A 1 124 ? 1.184 -4.573 8.788 1.00 97.88 124 SER A N 1
ATOM 979 C CA . SER A 1 124 ? 0.590 -4.879 7.480 1.00 97.88 124 SER A CA 1
ATOM 980 C C . SER A 1 124 ? 0.235 -3.617 6.692 1.00 97.88 124 SER A C 1
ATOM 982 O O . SER A 1 124 ? 0.576 -3.506 5.514 1.00 97.88 124 SER A O 1
ATOM 984 N N . ILE A 1 125 ? -0.410 -2.642 7.339 1.00 97.75 125 ILE A N 1
ATOM 985 C CA . ILE A 1 125 ? -0.747 -1.356 6.720 1.00 97.75 125 ILE A CA 1
ATOM 986 C C . ILE A 1 125 ? 0.531 -0.626 6.293 1.00 97.75 125 ILE A C 1
ATOM 988 O O . ILE A 1 125 ? 0.637 -0.200 5.143 1.00 97.75 125 ILE A O 1
ATOM 992 N N . ILE A 1 126 ? 1.517 -0.515 7.187 1.00 97.25 126 ILE A N 1
ATOM 993 C CA . ILE A 1 126 ? 2.796 0.149 6.894 1.00 97.25 126 ILE A CA 1
ATOM 994 C C . ILE A 1 126 ? 3.495 -0.515 5.701 1.00 97.25 126 ILE A C 1
ATOM 996 O O . ILE A 1 126 ? 3.974 0.186 4.804 1.00 97.25 126 ILE A O 1
ATOM 1000 N N . ASN A 1 127 ? 3.516 -1.847 5.650 1.00 97.50 127 ASN A N 1
ATOM 1001 C CA . ASN A 1 127 ? 4.116 -2.594 4.549 1.00 97.50 127 ASN A CA 1
ATOM 1002 C C . ASN A 1 127 ? 3.424 -2.295 3.216 1.00 97.50 127 ASN A C 1
ATOM 1004 O O . ASN A 1 127 ? 4.114 -1.935 2.261 1.00 97.50 127 ASN A O 1
ATOM 1008 N N . ILE A 1 128 ? 2.087 -2.337 3.161 1.00 98.06 128 ILE A N 1
ATOM 1009 C CA . ILE A 1 128 ? 1.339 -2.031 1.931 1.00 98.06 128 ILE A CA 1
ATOM 1010 C C . ILE A 1 128 ? 1.732 -0.655 1.387 1.00 98.06 128 ILE A C 1
ATOM 1012 O O . ILE A 1 128 ? 2.095 -0.528 0.216 1.00 98.06 128 ILE A O 1
ATOM 1016 N N . TYR A 1 129 ? 1.713 0.378 2.234 1.00 96.75 129 TYR A N 1
ATOM 1017 C CA . TYR A 1 129 ? 2.059 1.733 1.800 1.00 96.75 129 TYR A CA 1
ATOM 1018 C C . TYR A 1 129 ? 3.540 1.883 1.442 1.00 96.75 129 TYR A C 1
ATOM 1020 O O . TYR A 1 129 ? 3.877 2.692 0.577 1.00 96.75 129 TYR A O 1
ATOM 1028 N N . THR A 1 130 ? 4.428 1.102 2.054 1.00 96.38 130 THR A N 1
ATOM 1029 C CA . THR A 1 130 ? 5.859 1.097 1.723 1.00 96.38 130 THR A CA 1
ATOM 1030 C C . THR A 1 130 ? 6.096 0.533 0.322 1.00 96.38 130 THR A C 1
ATOM 1032 O O . THR A 1 130 ? 6.718 1.201 -0.509 1.00 96.38 130 THR A O 1
ATOM 1035 N N . TYR A 1 131 ? 5.532 -0.638 0.014 1.00 96.25 131 TYR A N 1
ATOM 1036 C CA . TYR A 1 131 ? 5.625 -1.231 -1.323 1.00 96.25 131 TYR A CA 1
ATOM 1037 C C . TYR A 1 131 ? 4.926 -0.361 -2.375 1.00 96.25 131 TYR A C 1
ATOM 1039 O O . TYR A 1 131 ? 5.490 -0.100 -3.438 1.00 96.25 131 TYR A O 1
ATOM 1047 N N . ALA A 1 132 ? 3.740 0.175 -2.071 1.00 95.88 132 ALA A N 1
ATOM 1048 C CA . ALA A 1 132 ? 3.025 1.063 -2.985 1.00 95.88 132 ALA A CA 1
ATOM 1049 C C . ALA A 1 132 ? 3.827 2.343 -3.301 1.00 95.88 132 ALA A C 1
ATOM 1051 O O . ALA A 1 132 ? 3.878 2.772 -4.457 1.00 95.88 132 ALA A O 1
ATOM 1052 N N . ARG A 1 133 ? 4.515 2.933 -2.308 1.00 95.38 133 ARG A N 1
ATOM 1053 C CA . ARG A 1 133 ? 5.445 4.055 -2.536 1.00 95.38 133 ARG A CA 1
ATOM 1054 C C . ARG A 1 133 ? 6.608 3.642 -3.434 1.00 95.38 133 ARG A C 1
ATOM 1056 O O . ARG A 1 133 ? 6.932 4.393 -4.351 1.00 95.38 133 ARG A O 1
ATOM 1063 N N . SER A 1 134 ? 7.198 2.467 -3.213 1.00 95.38 134 SER A N 1
ATOM 1064 C CA . SER A 1 134 ? 8.275 1.938 -4.064 1.00 95.38 134 SER A CA 1
ATOM 1065 C C . SER A 1 134 ? 7.840 1.815 -5.531 1.00 95.38 134 SER A C 1
ATOM 1067 O O . SER A 1 134 ? 8.537 2.284 -6.437 1.00 95.38 134 SER A O 1
ATOM 1069 N N . LEU A 1 135 ? 6.634 1.292 -5.779 1.00 95.62 135 LEU A N 1
ATOM 1070 C CA . LEU A 1 135 ? 6.070 1.186 -7.126 1.00 95.62 135 LEU A CA 1
ATOM 1071 C C . LEU A 1 135 ? 5.857 2.562 -7.775 1.00 95.62 135 LEU A C 1
ATOM 1073 O O . LEU A 1 135 ? 6.235 2.769 -8.928 1.00 95.62 135 LEU A O 1
ATOM 1077 N N . ILE A 1 136 ? 5.309 3.528 -7.031 1.00 94.31 136 ILE A N 1
ATOM 1078 C CA . ILE A 1 136 ? 5.137 4.912 -7.505 1.00 94.31 136 ILE A CA 1
ATOM 1079 C C . ILE A 1 136 ? 6.479 5.535 -7.897 1.00 94.31 136 ILE A C 1
ATOM 1081 O O . ILE A 1 136 ? 6.586 6.141 -8.965 1.00 94.31 136 ILE A O 1
ATOM 1085 N N . GLN A 1 137 ? 7.503 5.389 -7.052 1.00 94.56 137 GLN A N 1
ATOM 1086 C CA . GLN A 1 137 ? 8.837 5.918 -7.346 1.00 94.56 137 GLN A CA 1
ATOM 1087 C C . GLN A 1 137 ? 9.441 5.256 -8.580 1.00 94.56 137 GLN A C 1
ATOM 1089 O O . GLN A 1 137 ? 10.034 5.941 -9.413 1.00 94.56 137 GLN A O 1
ATOM 1094 N N . SER A 1 138 ? 9.213 3.956 -8.747 1.00 95.75 138 SER A N 1
ATOM 1095 C CA . SER A 1 138 ? 9.661 3.230 -9.930 1.00 95.75 138 SER A CA 1
ATOM 1096 C C . SER A 1 138 ? 8.995 3.773 -11.198 1.00 95.75 138 SER A C 1
ATOM 1098 O O . SER A 1 138 ? 9.669 4.082 -12.173 1.00 95.75 138 SER A O 1
ATOM 1100 N N . PHE A 1 139 ? 7.689 4.038 -11.192 1.00 95.75 139 PHE A N 1
ATOM 1101 C CA . PHE A 1 139 ? 7.047 4.690 -12.340 1.00 95.75 139 PHE A CA 1
ATOM 1102 C C . PHE A 1 139 ? 7.564 6.108 -12.606 1.00 95.75 139 PHE A C 1
ATOM 1104 O O . PHE A 1 139 ? 7.783 6.464 -13.766 1.00 95.75 139 PHE A O 1
ATOM 1111 N N . LYS A 1 140 ? 7.809 6.913 -11.563 1.00 95.31 140 LYS A N 1
ATOM 1112 C CA . LYS A 1 140 ? 8.415 8.247 -11.719 1.00 95.31 140 LYS A CA 1
ATOM 1113 C C . LYS A 1 140 ? 9.804 8.153 -12.368 1.00 95.31 140 LYS A C 1
ATOM 1115 O O . LYS A 1 140 ? 10.083 8.905 -13.303 1.00 95.31 140 LYS A O 1
ATOM 1120 N N . GLY A 1 141 ? 10.629 7.195 -11.947 1.00 96.38 141 GLY A N 1
ATOM 1121 C CA . GLY A 1 141 ? 11.926 6.921 -12.569 1.00 96.38 141 GLY A CA 1
ATOM 1122 C C . GLY A 1 141 ? 11.804 6.465 -14.026 1.00 96.38 141 GLY A C 1
ATOM 1123 O O . GLY A 1 141 ? 12.519 6.976 -14.888 1.00 96.38 141 GLY A O 1
ATOM 1124 N N . ASN A 1 142 ? 10.841 5.596 -14.346 1.00 97.12 142 ASN A N 1
ATOM 1125 C CA . ASN A 1 142 ? 10.598 5.164 -15.726 1.00 97.12 142 ASN A CA 1
ATOM 1126 C C . ASN A 1 142 ? 10.200 6.332 -16.634 1.00 97.12 142 ASN A C 1
ATOM 1128 O O . ASN A 1 142 ? 10.710 6.455 -17.745 1.00 97.12 142 ASN A O 1
ATOM 1132 N N . ASN A 1 143 ? 9.334 7.226 -16.150 1.00 96.69 143 ASN A N 1
ATOM 1133 C CA . ASN A 1 143 ? 8.947 8.425 -16.892 1.00 96.69 143 ASN A CA 1
ATOM 1134 C C . ASN A 1 143 ? 10.167 9.295 -17.226 1.00 96.69 143 ASN A C 1
ATOM 1136 O O . ASN A 1 143 ? 10.274 9.803 -18.341 1.00 96.69 143 ASN A O 1
ATOM 1140 N N . GLN A 1 144 ? 11.107 9.442 -16.287 1.00 97.00 144 GLN A N 1
ATOM 1141 C CA . GLN A 1 144 ? 12.352 10.164 -16.541 1.00 97.00 144 GLN A CA 1
ATOM 1142 C C . GLN A 1 144 ? 13.218 9.452 -17.590 1.00 97.00 144 GLN A C 1
ATOM 1144 O O . GLN A 1 144 ? 13.727 10.104 -18.504 1.00 97.00 144 GLN A O 1
ATOM 1149 N N . LEU A 1 145 ? 13.350 8.125 -17.502 1.00 97.56 145 LEU A N 1
ATOM 1150 C CA . LEU A 1 145 ? 14.101 7.338 -18.483 1.00 97.56 145 LEU A CA 1
ATOM 1151 C C . LEU A 1 145 ? 13.518 7.467 -19.896 1.00 97.56 145 LEU A C 1
ATOM 1153 O O . LEU A 1 145 ? 14.285 7.574 -20.850 1.00 97.56 145 LEU A O 1
ATOM 1157 N N . ILE A 1 146 ? 12.190 7.521 -20.035 1.00 97.62 146 ILE A N 1
ATOM 1158 C CA . ILE A 1 146 ? 11.518 7.765 -21.321 1.00 97.62 146 ILE A CA 1
ATOM 1159 C C . ILE A 1 146 ? 11.920 9.133 -21.889 1.00 97.62 146 ILE A C 1
ATOM 1161 O O . ILE A 1 146 ? 12.342 9.213 -23.040 1.00 97.62 146 ILE A O 1
ATOM 1165 N N . VAL A 1 147 ? 11.879 10.197 -21.083 1.00 97.19 147 VAL A N 1
ATOM 1166 C CA . VAL A 1 147 ? 12.282 11.545 -21.526 1.00 97.19 147 VAL A CA 1
ATOM 1167 C C . VAL A 1 147 ? 13.754 11.581 -21.954 1.00 97.19 147 VAL A C 1
ATOM 1169 O O . VAL A 1 147 ? 14.118 12.227 -22.937 1.00 97.19 147 VAL A O 1
ATOM 1172 N N . GLU A 1 148 ? 14.634 10.896 -21.225 1.00 96.81 148 GLU A N 1
ATOM 1173 C CA . GLU A 1 148 ? 16.049 10.781 -21.594 1.00 96.81 148 GLU A CA 1
ATOM 1174 C C . GLU A 1 148 ? 16.244 9.987 -22.890 1.00 96.81 148 GLU A C 1
ATOM 1176 O O . GLU A 1 148 ? 17.063 10.370 -23.729 1.00 96.81 148 GLU A O 1
ATOM 1181 N N . HIS A 1 149 ? 15.474 8.916 -23.080 1.00 96.62 149 HIS A N 1
ATOM 1182 C CA . HIS A 1 149 ? 15.473 8.119 -24.301 1.00 96.62 149 HIS A CA 1
ATOM 1183 C C . HIS A 1 149 ? 15.052 8.949 -25.520 1.00 96.62 149 HIS A C 1
ATOM 1185 O O . HIS A 1 149 ? 15.730 8.926 -26.548 1.00 96.62 149 HIS A O 1
ATOM 1191 N N . GLU A 1 150 ? 13.994 9.749 -25.392 1.00 95.81 150 GLU A N 1
ATOM 1192 C CA . GLU A 1 150 ? 13.537 10.666 -26.441 1.00 95.81 150 GLU A CA 1
ATOM 1193 C C . GLU A 1 150 ? 14.610 11.700 -26.809 1.00 95.81 150 GLU A C 1
ATOM 1195 O O . GLU A 1 150 ? 14.857 11.945 -27.991 1.00 95.81 150 GLU A O 1
ATOM 1200 N N . LYS A 1 151 ? 15.324 12.260 -25.823 1.00 95.62 151 LYS A N 1
ATOM 1201 C CA . LYS A 1 151 ? 16.446 13.183 -26.078 1.00 95.62 151 LYS A CA 1
ATOM 1202 C C . LYS A 1 151 ? 17.578 12.523 -26.865 1.00 95.62 151 LYS A C 1
ATOM 1204 O O . LYS A 1 151 ? 18.149 13.159 -27.750 1.00 95.62 151 LYS A O 1
ATOM 1209 N N . ILE A 1 152 ? 17.897 11.263 -26.567 1.00 95.31 152 ILE A N 1
ATOM 1210 C CA . ILE A 1 152 ? 18.911 10.499 -27.309 1.00 95.31 152 ILE A CA 1
ATOM 1211 C C . ILE A 1 152 ? 18.465 10.304 -28.762 1.00 95.31 152 ILE A C 1
ATOM 1213 O O . ILE A 1 152 ? 19.260 10.542 -29.670 1.00 95.31 152 ILE A O 1
ATOM 1217 N N . LEU A 1 153 ? 17.197 9.946 -28.992 1.00 94.06 153 LEU A N 1
ATOM 1218 C CA . LEU A 1 153 ? 16.636 9.800 -30.339 1.00 94.06 153 LEU A CA 1
ATOM 1219 C C . LEU A 1 153 ? 16.699 11.109 -31.140 1.00 94.06 153 LEU A C 1
ATOM 1221 O O . LEU A 1 153 ? 17.079 11.094 -32.311 1.00 94.06 153 LEU A O 1
ATOM 1225 N N . LEU A 1 154 ? 16.388 12.246 -30.512 1.00 93.88 154 LEU A N 1
ATOM 1226 C CA . LEU A 1 154 ? 16.534 13.562 -31.141 1.00 93.88 154 LEU A CA 1
ATOM 1227 C C . LEU A 1 154 ? 17.998 13.860 -31.498 1.00 93.88 154 LEU A C 1
ATOM 1229 O O . LEU A 1 154 ? 18.278 14.331 -32.599 1.00 93.88 154 LEU A O 1
ATOM 1233 N N . GLY A 1 155 ? 18.935 13.537 -30.604 1.00 93.00 155 GLY A N 1
ATOM 1234 C CA . GLY A 1 155 ? 20.367 13.700 -30.851 1.00 93.00 155 GLY A CA 1
ATOM 1235 C C . GLY A 1 155 ? 20.897 12.819 -31.987 1.00 93.00 155 GLY A C 1
ATOM 1236 O O . GLY A 1 155 ? 21.751 13.272 -32.748 1.00 93.00 155 GLY A O 1
ATOM 1237 N N . MET A 1 156 ? 20.351 11.609 -32.153 1.00 91.38 156 MET A N 1
ATOM 1238 C CA . MET A 1 156 ? 20.642 10.721 -33.288 1.00 91.38 156 MET A CA 1
ATOM 1239 C C . MET A 1 156 ? 20.115 11.260 -34.621 1.00 91.38 156 MET A C 1
ATOM 1241 O O . MET A 1 156 ? 20.721 11.016 -35.662 1.00 91.38 156 MET A O 1
ATOM 1245 N N . ALA A 1 157 ? 18.976 11.956 -34.604 1.00 91.00 157 ALA A N 1
ATOM 1246 C CA . ALA A 1 157 ? 18.368 12.515 -35.808 1.00 91.00 157 ALA A CA 1
ATOM 1247 C C . ALA A 1 157 ? 19.113 13.757 -36.336 1.00 91.00 157 ALA A C 1
ATOM 1249 O O . ALA A 1 157 ? 18.997 14.089 -37.520 1.00 91.00 157 ALA A O 1
ATOM 1250 N N . ASP A 1 158 ? 19.884 14.439 -35.483 1.00 91.19 158 ASP A N 1
ATOM 1251 C CA . ASP A 1 158 ? 20.702 15.587 -35.873 1.00 91.19 158 ASP A CA 1
ATOM 1252 C C . ASP A 1 158 ? 21.973 15.142 -36.614 1.00 91.19 158 ASP A C 1
ATOM 1254 O O . ASP A 1 158 ? 22.874 14.512 -36.060 1.00 91.19 158 ASP A O 1
ATOM 1258 N N . LYS A 1 159 ? 22.069 15.522 -37.891 1.00 82.19 159 LYS A N 1
ATOM 1259 C CA . LYS A 1 159 ? 23.180 15.158 -38.783 1.00 82.19 159 LYS A CA 1
ATOM 1260 C C . LYS A 1 159 ? 24.521 15.790 -38.399 1.00 82.19 159 LYS A C 1
ATOM 1262 O O . LYS A 1 159 ? 25.545 15.355 -38.919 1.00 82.19 159 LYS A O 1
ATOM 1267 N N . ASN A 1 160 ? 24.527 16.801 -37.530 1.00 87.94 160 ASN A N 1
ATOM 1268 C CA . ASN A 1 160 ? 25.754 17.451 -37.064 1.00 87.94 160 ASN A CA 1
ATOM 1269 C C . ASN A 1 160 ? 26.413 16.711 -35.889 1.00 87.94 160 ASN A C 1
ATOM 1271 O O . ASN A 1 160 ? 27.533 17.042 -35.499 1.00 87.94 160 ASN A O 1
ATOM 1275 N N . ASN A 1 161 ? 25.728 15.722 -35.314 1.00 87.12 161 ASN A N 1
ATOM 1276 C CA . ASN A 1 161 ? 26.192 14.997 -34.143 1.00 87.12 161 ASN A CA 1
ATOM 1277 C C . ASN A 1 161 ? 27.065 13.783 -34.486 1.00 87.12 161 ASN A C 1
ATOM 1279 O O . ASN A 1 161 ? 27.028 13.219 -35.578 1.00 87.12 161 ASN A O 1
ATOM 1283 N N . ASN A 1 162 ? 27.840 13.336 -33.495 1.00 90.56 162 ASN A N 1
ATOM 1284 C CA . ASN A 1 162 ? 28.636 12.117 -33.598 1.00 90.56 162 ASN A CA 1
ATOM 1285 C C . ASN A 1 162 ? 27.732 10.870 -33.524 1.00 90.56 162 ASN A C 1
ATOM 1287 O O . ASN A 1 162 ? 27.338 10.442 -32.437 1.00 90.56 162 ASN A O 1
ATOM 1291 N N . ALA A 1 163 ? 27.439 10.274 -34.681 1.00 87.56 163 ALA A N 1
ATOM 1292 C CA . ALA A 1 163 ? 26.564 9.108 -34.800 1.00 87.56 163 ALA A CA 1
ATOM 1293 C C . ALA A 1 163 ? 27.012 7.907 -33.940 1.00 87.56 163 ALA A C 1
ATOM 1295 O O . ALA A 1 163 ? 26.180 7.285 -33.283 1.00 87.56 163 ALA A O 1
ATOM 1296 N N . ASP A 1 164 ? 28.317 7.617 -33.879 1.00 92.06 164 ASP A N 1
ATOM 1297 C CA . ASP A 1 164 ? 28.867 6.492 -33.102 1.00 92.06 164 ASP A CA 1
ATOM 1298 C C . ASP A 1 164 ? 28.725 6.705 -31.583 1.00 92.06 164 ASP A C 1
ATOM 1300 O O . ASP A 1 164 ? 28.456 5.775 -30.818 1.00 92.06 164 ASP A O 1
ATOM 1304 N N . TYR A 1 165 ? 28.865 7.950 -31.121 1.00 92.44 165 TYR A N 1
ATOM 1305 C CA . TYR A 1 165 ? 28.592 8.298 -29.726 1.00 92.44 165 TYR A CA 1
ATOM 1306 C C . TYR A 1 165 ? 27.124 8.036 -29.362 1.00 92.44 165 TYR A C 1
ATOM 1308 O O . TYR A 1 165 ? 26.849 7.331 -28.389 1.00 92.44 165 TYR A O 1
ATOM 1316 N N . TYR A 1 166 ? 26.184 8.549 -30.160 1.00 93.69 166 TYR A N 1
ATOM 1317 C CA . TYR A 1 166 ? 24.761 8.397 -29.863 1.00 93.69 166 TYR A CA 1
ATOM 1318 C C . TYR A 1 166 ? 24.265 6.955 -30.018 1.00 93.69 166 TYR A C 1
ATOM 1320 O O . TYR A 1 166 ? 23.412 6.533 -29.243 1.00 93.69 166 TYR A O 1
ATOM 1328 N N . GLN A 1 167 ? 24.824 6.168 -30.943 1.00 92.81 167 GLN A N 1
ATOM 1329 C CA . GLN A 1 167 ? 24.479 4.751 -31.082 1.00 92.81 167 GLN A CA 1
ATOM 1330 C C . GLN A 1 167 ? 24.878 3.938 -29.840 1.00 92.81 167 GLN A C 1
ATOM 1332 O O . GLN A 1 167 ? 24.086 3.126 -29.356 1.00 92.81 167 GLN A O 1
ATOM 1337 N N . ARG A 1 168 ? 26.067 4.190 -29.275 1.00 94.62 168 ARG A N 1
ATOM 1338 C CA . ARG A 1 168 ? 26.495 3.569 -28.008 1.00 94.62 168 ARG A CA 1
ATOM 1339 C C . ARG A 1 168 ? 25.635 4.019 -26.832 1.00 94.62 168 ARG A C 1
ATOM 1341 O O . ARG A 1 168 ? 25.236 3.190 -26.018 1.00 94.62 168 ARG A O 1
ATOM 1348 N N . LEU A 1 169 ? 25.322 5.314 -26.761 1.00 95.75 169 LEU A N 1
ATOM 1349 C CA . LEU A 1 169 ? 24.465 5.867 -25.712 1.00 95.75 169 LEU A CA 1
ATOM 1350 C C . LEU A 1 169 ? 23.044 5.282 -25.766 1.00 95.75 169 LEU A C 1
ATOM 1352 O O . LEU A 1 169 ? 22.473 4.961 -24.726 1.00 95.75 169 LEU A O 1
ATOM 1356 N N . TYR A 1 170 ? 22.499 5.099 -26.970 1.00 95.50 170 TYR A N 1
ATOM 1357 C CA . TYR A 1 170 ? 21.206 4.461 -27.194 1.00 95.50 170 TYR A CA 1
ATOM 1358 C C . TYR A 1 170 ? 21.198 3.011 -26.707 1.00 95.50 170 TYR A C 1
ATOM 1360 O O . TYR A 1 170 ? 20.342 2.658 -25.898 1.00 95.50 170 TYR A O 1
ATOM 1368 N N . ALA A 1 171 ? 22.178 2.200 -27.120 1.00 95.75 171 ALA A N 1
ATOM 1369 C CA . ALA A 1 171 ? 22.280 0.801 -26.700 1.00 95.75 171 ALA A CA 1
ATOM 1370 C C . ALA A 1 171 ? 22.387 0.665 -25.169 1.00 95.75 171 ALA A C 1
ATOM 1372 O O . ALA A 1 171 ? 21.641 -0.104 -24.565 1.00 95.75 171 ALA A O 1
ATOM 1373 N N . ALA A 1 172 ? 23.237 1.478 -24.531 1.00 96.38 172 ALA A N 1
ATOM 1374 C CA . ALA A 1 172 ? 23.374 1.492 -23.075 1.00 96.38 172 ALA A CA 1
ATOM 1375 C C . ALA A 1 172 ? 22.074 1.923 -22.369 1.00 96.38 172 ALA A C 1
ATOM 1377 O O . ALA A 1 172 ? 21.687 1.346 -21.354 1.00 96.38 172 ALA A O 1
ATOM 1378 N N . LYS A 1 173 ? 21.360 2.924 -22.906 1.00 97.25 173 LYS A N 1
ATOM 1379 C CA . LYS A 1 173 ? 20.074 3.362 -22.341 1.00 97.25 173 LYS A CA 1
ATOM 1380 C C . LYS A 1 173 ? 19.000 2.280 -22.477 1.00 97.25 173 LYS A C 1
ATOM 1382 O O . LYS A 1 173 ? 18.222 2.106 -21.543 1.00 97.25 173 LYS A O 1
ATOM 1387 N N . GLN A 1 174 ? 18.959 1.560 -23.598 1.00 96.62 174 GLN A N 1
ATOM 1388 C CA . GLN A 1 174 ? 18.014 0.458 -23.787 1.00 96.62 174 GLN A CA 1
ATOM 1389 C C . GLN A 1 174 ? 18.216 -0.647 -22.753 1.00 96.62 174 GLN A C 1
ATOM 1391 O O . GLN A 1 174 ? 17.234 -1.098 -22.173 1.00 96.62 174 GLN A O 1
ATOM 1396 N N . GLU A 1 175 ? 19.461 -1.043 -22.483 1.00 96.75 175 GLU A N 1
ATOM 1397 C CA . GLU A 1 175 ? 19.772 -2.055 -21.467 1.00 96.75 175 GLU A CA 1
ATOM 1398 C C . GLU A 1 175 ? 19.226 -1.654 -20.088 1.00 96.75 175 GLU A C 1
ATOM 1400 O O . GLU A 1 175 ? 18.481 -2.417 -19.474 1.00 96.75 175 GLU A O 1
ATOM 1405 N N . VAL A 1 176 ? 19.486 -0.410 -19.664 1.00 97.31 176 VAL A N 1
ATOM 1406 C CA . VAL A 1 176 ? 18.954 0.140 -18.406 1.00 97.31 176 VAL A CA 1
ATOM 1407 C C . VAL A 1 176 ? 17.426 0.115 -18.386 1.00 97.31 176 VAL A C 1
ATOM 1409 O O . VAL A 1 176 ? 16.830 -0.300 -17.400 1.00 97.31 176 VAL A O 1
ATOM 1412 N N . MET A 1 177 ? 16.767 0.543 -19.464 1.00 98.19 177 MET A N 1
ATOM 1413 C CA . MET A 1 177 ? 15.301 0.596 -19.521 1.00 98.19 177 MET A CA 1
ATOM 1414 C C . MET A 1 177 ? 14.644 -0.790 -19.569 1.00 98.19 177 MET A C 1
ATOM 1416 O O . MET A 1 177 ? 13.515 -0.938 -19.099 1.00 98.19 177 MET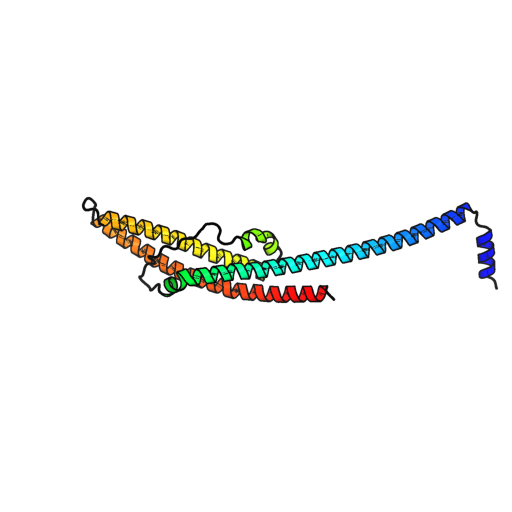 A O 1
ATOM 1420 N N . ILE A 1 178 ? 15.318 -1.796 -20.133 1.00 97.94 178 ILE A N 1
ATOM 1421 C CA . ILE A 1 178 ? 14.856 -3.191 -20.125 1.00 97.94 178 ILE A CA 1
ATOM 1422 C C . ILE A 1 178 ? 14.902 -3.742 -18.701 1.00 97.94 178 ILE A C 1
ATOM 1424 O O . ILE A 1 178 ? 13.898 -4.285 -18.237 1.00 97.94 178 ILE A O 1
ATOM 1428 N N . ASP A 1 179 ? 16.034 -3.584 -18.010 1.00 96.88 179 ASP A N 1
ATOM 1429 C CA . ASP A 1 179 ? 16.197 -4.034 -16.624 1.00 96.88 179 ASP A CA 1
ATOM 1430 C C . ASP A 1 179 ? 15.179 -3.347 -15.702 1.00 96.88 179 ASP A C 1
ATOM 1432 O O . ASP A 1 179 ? 14.430 -3.994 -14.967 1.00 96.88 179 ASP A O 1
ATOM 1436 N N . TYR A 1 180 ? 15.034 -2.032 -15.861 1.00 97.25 180 TYR A N 1
ATOM 1437 C CA . TYR A 1 180 ? 14.091 -1.234 -15.090 1.00 97.25 180 TYR A CA 1
ATOM 1438 C C . TYR A 1 180 ? 12.629 -1.665 -15.294 1.00 97.25 180 TYR A C 1
ATOM 1440 O O . TYR A 1 180 ? 11.851 -1.720 -14.339 1.00 97.25 180 TYR A O 1
ATOM 1448 N N . ALA A 1 181 ? 12.246 -2.035 -16.521 1.00 97.75 181 ALA A N 1
ATOM 1449 C CA . ALA A 1 181 ? 10.913 -2.561 -16.809 1.00 97.75 181 ALA A CA 1
ATOM 1450 C C . ALA A 1 181 ? 10.651 -3.910 -16.115 1.00 97.75 181 ALA A C 1
ATOM 1452 O O . ALA A 1 181 ? 9.543 -4.132 -15.619 1.00 97.75 181 ALA A O 1
ATOM 1453 N N . GLN A 1 182 ? 11.654 -4.796 -16.034 1.00 97.50 182 GLN A N 1
ATOM 1454 C CA . GLN A 1 182 ? 11.524 -6.039 -15.261 1.00 97.50 182 GLN A CA 1
ATOM 1455 C C . GLN A 1 182 ? 11.414 -5.751 -13.760 1.00 97.50 182 GLN A C 1
ATOM 1457 O O . GLN A 1 182 ? 10.577 -6.355 -13.090 1.00 97.50 182 GLN A O 1
ATOM 1462 N N . GLY A 1 183 ? 12.190 -4.791 -13.251 1.00 96.75 183 GLY A N 1
ATOM 1463 C CA . GLY A 1 183 ? 12.110 -4.338 -11.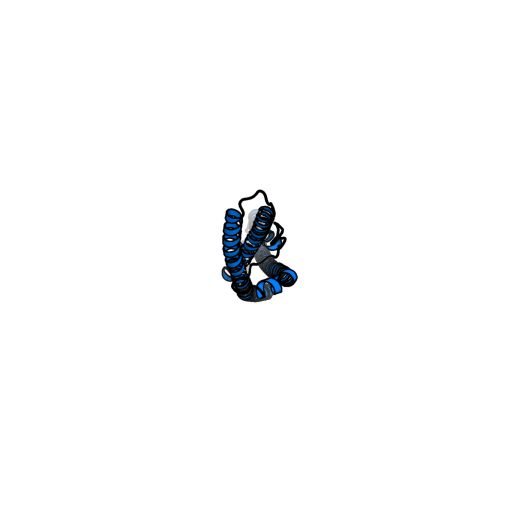862 1.00 96.75 183 GLY A CA 1
ATOM 1464 C C . GLY A 1 183 ? 10.713 -3.838 -11.485 1.00 96.75 183 GLY A C 1
ATOM 1465 O O . GLY A 1 183 ? 10.153 -4.275 -10.483 1.00 96.75 183 GLY A O 1
ATOM 1466 N N . ILE A 1 184 ? 10.088 -3.005 -12.326 1.00 97.62 184 ILE A N 1
ATOM 1467 C CA . ILE A 1 184 ? 8.702 -2.547 -12.109 1.00 97.62 184 ILE A CA 1
ATOM 1468 C C . ILE A 1 184 ? 7.727 -3.725 -12.049 1.00 97.62 184 ILE A C 1
ATOM 1470 O O . ILE A 1 184 ? 6.839 -3.740 -11.199 1.00 97.62 184 ILE A O 1
ATOM 1474 N N . LYS A 1 185 ? 7.885 -4.719 -12.930 1.00 97.50 185 LYS A N 1
ATOM 1475 C CA . LYS A 1 185 ? 7.034 -5.915 -12.927 1.00 97.50 185 LYS A CA 1
ATOM 1476 C C . LYS A 1 185 ? 7.198 -6.739 -11.648 1.00 97.50 185 LYS A C 1
ATOM 1478 O O . LYS A 1 185 ? 6.205 -7.249 -11.137 1.00 97.50 185 LYS A O 1
ATOM 1483 N N . ALA A 1 186 ? 8.420 -6.861 -11.135 1.00 96.88 186 ALA A N 1
ATOM 1484 C CA . ALA A 1 186 ? 8.676 -7.538 -9.867 1.00 96.88 186 ALA A CA 1
ATOM 1485 C C . ALA A 1 186 ? 8.014 -6.794 -8.695 1.00 96.88 186 ALA A C 1
ATOM 1487 O O . ALA A 1 186 ? 7.246 -7.398 -7.948 1.00 96.88 186 ALA A O 1
ATOM 1488 N N . ILE A 1 187 ? 8.214 -5.475 -8.608 1.00 97.00 187 ILE A N 1
ATOM 1489 C CA . ILE A 1 187 ? 7.630 -4.636 -7.550 1.00 97.00 187 ILE A CA 1
ATOM 1490 C C . ILE A 1 187 ? 6.091 -4.640 -7.617 1.00 97.00 187 ILE A C 1
ATOM 1492 O O . ILE A 1 187 ? 5.442 -4.658 -6.575 1.00 97.00 187 ILE A O 1
ATOM 1496 N N . ASP A 1 188 ? 5.478 -4.667 -8.809 1.00 97.69 188 ASP A N 1
ATOM 1497 C CA . ASP A 1 188 ? 4.019 -4.851 -8.947 1.00 97.69 188 ASP A CA 1
ATOM 1498 C C . ASP A 1 188 ? 3.544 -6.146 -8.272 1.00 97.69 188 ASP A C 1
ATOM 1500 O O . ASP A 1 188 ? 2.550 -6.136 -7.542 1.00 97.69 188 ASP A O 1
ATOM 1504 N N . GLY A 1 189 ? 4.278 -7.244 -8.471 1.00 96.56 189 GLY A N 1
ATOM 1505 C CA . GLY A 1 189 ? 4.012 -8.519 -7.810 1.00 96.56 189 GLY A CA 1
ATOM 1506 C C . GLY A 1 189 ? 4.100 -8.415 -6.286 1.00 96.56 189 GLY A C 1
ATOM 1507 O O . GLY A 1 189 ? 3.162 -8.811 -5.594 1.00 96.56 189 GLY A O 1
ATOM 1508 N N . GLU A 1 190 ? 5.176 -7.816 -5.773 1.00 97.75 190 GLU A N 1
ATOM 1509 C CA . GLU A 1 190 ? 5.398 -7.610 -4.333 1.00 97.75 190 GLU A CA 1
ATOM 1510 C C . GLU A 1 190 ? 4.304 -6.737 -3.695 1.00 97.75 190 GLU A C 1
ATOM 1512 O O . GLU A 1 190 ? 3.803 -7.045 -2.612 1.00 97.75 190 GLU A O 1
ATOM 1517 N N . VAL A 1 191 ? 3.866 -5.674 -4.381 1.00 96.94 191 VAL A N 1
ATOM 1518 C CA . VAL A 1 191 ? 2.746 -4.830 -3.934 1.00 96.94 191 VAL A CA 1
ATOM 1519 C C . VAL A 1 191 ? 1.465 -5.648 -3.827 1.00 96.94 191 VAL A C 1
ATOM 1521 O O . VAL A 1 191 ? 0.757 -5.554 -2.823 1.00 96.94 191 VAL A O 1
ATOM 1524 N N . ARG A 1 192 ? 1.146 -6.455 -4.845 1.00 97.12 192 ARG A N 1
ATOM 1525 C CA . ARG A 1 192 ? -0.070 -7.283 -4.849 1.00 97.12 192 ARG A CA 1
ATOM 1526 C C . ARG A 1 192 ? -0.049 -8.320 -3.733 1.00 97.12 192 ARG A C 1
ATOM 1528 O O . ARG A 1 192 ? -1.069 -8.504 -3.071 1.00 97.12 192 ARG A O 1
ATOM 1535 N N . GLU A 1 193 ? 1.095 -8.954 -3.505 1.00 97.38 193 GLU A N 1
ATOM 1536 C CA . GLU A 1 193 ? 1.285 -9.888 -2.398 1.00 97.38 193 GLU A CA 1
ATOM 1537 C C . GLU A 1 193 ? 1.127 -9.186 -1.042 1.00 97.38 193 GLU A C 1
ATOM 1539 O O . GLU A 1 193 ? 0.374 -9.653 -0.186 1.00 97.38 193 GLU A O 1
ATOM 1544 N N . SER A 1 194 ? 1.757 -8.021 -0.867 1.00 96.88 194 SER A N 1
ATOM 1545 C CA . SER A 1 194 ? 1.640 -7.223 0.356 1.00 96.88 194 SER A CA 1
ATOM 1546 C C . SER A 1 194 ? 0.192 -6.810 0.637 1.00 96.88 194 SER A C 1
ATOM 1548 O O . SER A 1 194 ? -0.258 -6.913 1.780 1.00 96.88 194 SER A O 1
ATOM 1550 N N . ILE A 1 195 ? -0.563 -6.409 -0.392 1.00 97.50 195 ILE A N 1
ATOM 1551 C CA . ILE A 1 195 ? -1.989 -6.075 -0.269 1.00 97.50 195 ILE A CA 1
ATOM 1552 C C . ILE A 1 195 ? -2.806 -7.306 0.125 1.00 97.50 195 ILE A C 1
ATOM 1554 O O . ILE A 1 195 ? -3.604 -7.218 1.055 1.00 97.50 195 ILE A O 1
ATOM 1558 N N . ALA A 1 196 ? -2.613 -8.444 -0.547 1.00 96.38 196 ALA A N 1
ATOM 1559 C CA . ALA A 1 196 ? -3.354 -9.670 -0.256 1.00 96.38 196 ALA A CA 1
ATOM 1560 C C . ALA A 1 196 ? -3.127 -10.143 1.189 1.00 96.38 196 ALA A C 1
ATOM 1562 O O . ALA A 1 196 ? -4.092 -10.365 1.925 1.00 96.38 196 ALA A O 1
ATOM 1563 N N . ASN A 1 197 ? -1.864 -10.225 1.611 1.00 95.38 197 ASN A N 1
ATOM 1564 C CA . ASN A 1 197 ? -1.497 -10.644 2.962 1.00 95.38 197 ASN A CA 1
ATOM 1565 C C . ASN A 1 197 ? -1.987 -9.636 4.009 1.00 95.38 197 ASN A C 1
ATOM 1567 O O . ASN A 1 197 ? -2.601 -10.012 5.007 1.00 95.38 197 ASN A O 1
ATOM 1571 N N . GLY A 1 198 ? -1.785 -8.339 3.765 1.00 96.25 198 GLY A N 1
ATOM 1572 C CA . GLY A 1 198 ? -2.197 -7.316 4.714 1.00 96.25 198 GLY A CA 1
ATOM 1573 C C . GLY A 1 198 ? -3.715 -7.175 4.838 1.00 96.25 198 GLY A C 1
ATOM 1574 O O . GLY A 1 198 ? -4.206 -6.902 5.930 1.00 96.25 198 GLY A O 1
ATOM 1575 N N . PHE A 1 199 ? -4.483 -7.423 3.773 1.00 97.94 199 PHE A N 1
ATOM 1576 C CA . PHE A 1 199 ? -5.947 -7.438 3.847 1.00 97.94 199 PHE A CA 1
ATOM 1577 C C . PHE A 1 199 ? -6.466 -8.558 4.743 1.00 97.94 199 PHE A C 1
ATOM 1579 O O . PHE A 1 199 ? -7.387 -8.305 5.515 1.00 97.94 199 PHE A O 1
ATOM 1586 N N . ALA A 1 200 ? -5.857 -9.746 4.699 1.00 97.56 200 ALA A N 1
ATOM 1587 C CA . ALA A 1 200 ? -6.233 -10.840 5.591 1.00 97.56 200 ALA A CA 1
ATOM 1588 C C . ALA A 1 200 ? -6.061 -10.448 7.069 1.00 97.56 200 ALA A C 1
ATOM 1590 O O . ALA A 1 200 ? -6.972 -10.649 7.872 1.00 97.56 200 ALA A O 1
ATOM 1591 N N . ASN A 1 201 ? -4.938 -9.811 7.405 1.00 96.88 201 ASN A N 1
ATOM 1592 C CA . ASN A 1 201 ? -4.647 -9.354 8.765 1.00 96.88 201 ASN A CA 1
ATOM 1593 C C . ASN A 1 201 ? -5.590 -8.230 9.215 1.00 96.88 201 ASN A C 1
ATOM 1595 O O . ASN A 1 201 ? -6.086 -8.232 10.342 1.00 96.88 201 ASN A O 1
ATOM 1599 N N . ILE A 1 202 ? -5.891 -7.282 8.321 1.00 97.38 202 ILE A N 1
ATOM 1600 C CA . ILE A 1 202 ? -6.855 -6.213 8.603 1.00 97.38 202 ILE A CA 1
ATOM 1601 C C . ILE A 1 202 ? -8.261 -6.790 8.818 1.00 97.38 202 ILE A C 1
ATOM 1603 O O . ILE A 1 202 ? -8.965 -6.344 9.720 1.00 97.38 202 ILE A O 1
ATOM 1607 N N . ASP A 1 203 ? -8.676 -7.779 8.026 1.00 98.06 203 ASP A N 1
ATOM 1608 C CA . ASP A 1 203 ? -9.998 -8.397 8.154 1.00 98.06 203 ASP A CA 1
ATOM 1609 C C . ASP A 1 203 ? -10.163 -9.162 9.466 1.00 98.06 203 ASP A C 1
ATOM 1611 O O . ASP A 1 203 ? -11.204 -9.051 10.116 1.00 98.06 203 ASP A O 1
ATOM 1615 N N . GLN A 1 204 ? -9.127 -9.879 9.900 1.00 97.56 204 GLN A N 1
ATOM 1616 C CA . GLN A 1 204 ? -9.125 -10.531 11.209 1.00 97.56 204 GLN A CA 1
ATOM 1617 C C . GLN A 1 204 ? -9.251 -9.513 12.350 1.00 97.56 204 GLN A C 1
ATOM 1619 O O . GLN A 1 204 ? -10.044 -9.716 13.272 1.00 97.56 204 GLN A O 1
ATOM 1624 N N . GLU A 1 205 ? -8.524 -8.396 12.272 1.00 97.06 205 GLU A N 1
ATOM 1625 C CA . GLU A 1 205 ? -8.623 -7.337 13.277 1.00 97.06 205 GLU A CA 1
ATOM 1626 C C . GLU A 1 205 ? -10.005 -6.667 13.269 1.00 97.06 205 GLU A C 1
ATOM 1628 O O . GLU A 1 205 ? -10.568 -6.416 14.332 1.00 97.06 205 GLU A O 1
ATOM 1633 N N . ILE A 1 206 ? -10.596 -6.428 12.094 1.00 97.94 206 ILE A N 1
ATOM 1634 C CA . ILE A 1 206 ? -11.961 -5.893 11.975 1.00 97.94 206 ILE A CA 1
ATOM 1635 C C . ILE A 1 206 ? -12.957 -6.794 12.713 1.00 97.94 206 ILE A C 1
ATOM 1637 O O . ILE A 1 206 ? -13.731 -6.290 13.527 1.00 97.94 206 ILE A O 1
ATOM 1641 N N . VAL A 1 207 ? -12.912 -8.111 12.484 1.00 97.81 207 VAL A N 1
ATOM 1642 C CA . VAL A 1 207 ? -13.797 -9.074 13.164 1.00 97.81 207 VAL A CA 1
ATOM 1643 C C . VAL A 1 207 ? -13.593 -9.024 14.678 1.00 97.81 207 VAL A C 1
ATOM 1645 O O . VAL A 1 207 ? -14.562 -8.930 15.433 1.00 97.81 207 VAL A O 1
ATOM 1648 N N . ARG A 1 208 ? -12.335 -9.008 15.133 1.00 96.69 208 ARG A N 1
ATOM 1649 C CA . ARG A 1 208 ? -12.000 -8.913 16.558 1.00 96.69 208 ARG A CA 1
ATOM 1650 C C . ARG A 1 208 ? -12.556 -7.638 17.199 1.00 96.69 208 ARG A C 1
ATOM 1652 O O . ARG A 1 208 ? -13.111 -7.696 18.296 1.00 96.69 208 ARG A O 1
ATOM 1659 N N . LEU A 1 209 ? -12.404 -6.488 16.544 1.00 96.19 209 LEU A N 1
ATOM 1660 C CA . LEU A 1 209 ? -12.916 -5.210 17.044 1.00 96.19 209 LEU A CA 1
ATOM 1661 C C . LEU A 1 209 ? -14.449 -5.190 17.076 1.00 96.19 209 LEU A C 1
ATOM 1663 O O . LEU A 1 209 ? -15.031 -4.698 18.042 1.00 96.19 209 LEU A O 1
ATOM 1667 N N . GLU A 1 210 ? -15.106 -5.756 16.062 1.00 96.56 210 GLU A N 1
ATOM 1668 C CA . GLU A 1 210 ? -16.566 -5.887 16.024 1.00 96.56 210 GLU A CA 1
ATOM 1669 C C . GLU A 1 210 ? -17.090 -6.777 17.160 1.00 96.56 210 GLU A C 1
ATOM 1671 O O . GLU A 1 210 ? -18.104 -6.447 17.778 1.00 96.56 210 GLU A O 1
ATOM 1676 N N . ASP A 1 211 ? -16.394 -7.863 17.492 1.00 96.50 211 ASP A N 1
ATOM 1677 C CA . ASP A 1 211 ? -16.764 -8.722 18.619 1.00 96.50 211 ASP A CA 1
ATOM 1678 C C . ASP A 1 211 ? -16.519 -8.046 19.975 1.00 96.50 211 ASP A C 1
ATOM 1680 O O . ASP A 1 211 ? -17.369 -8.124 20.866 1.00 96.50 211 ASP A O 1
ATOM 1684 N N . ASN A 1 212 ? -15.422 -7.297 20.123 1.00 94.69 212 ASN A N 1
ATOM 1685 C CA . ASN A 1 212 ? -15.176 -6.486 21.320 1.00 94.69 212 ASN A CA 1
ATOM 1686 C C . ASN A 1 212 ? -16.278 -5.437 21.534 1.00 94.69 212 ASN A C 1
ATOM 1688 O O . ASN A 1 212 ? -16.768 -5.278 22.653 1.00 94.69 212 ASN A O 1
ATOM 1692 N N . LEU A 1 213 ? -16.710 -4.760 20.467 1.00 94.44 213 LEU A N 1
ATOM 1693 C CA . LEU A 1 213 ? -17.799 -3.784 20.521 1.00 94.44 213 LEU A CA 1
ATOM 1694 C C . LEU A 1 213 ? -19.130 -4.418 20.943 1.00 94.44 213 LEU A C 1
ATOM 1696 O O . LEU A 1 213 ? -19.828 -3.861 21.792 1.00 94.44 213 LEU A O 1
ATOM 1700 N N . LYS A 1 214 ? -19.467 -5.603 20.413 1.00 93.12 214 LYS A N 1
ATOM 1701 C CA . LYS A 1 214 ? -20.666 -6.348 20.842 1.00 93.12 214 LYS A CA 1
ATOM 1702 C C . LYS A 1 214 ? -20.607 -6.679 22.334 1.00 93.12 214 LYS A C 1
ATOM 1704 O O . LYS A 1 214 ? -21.596 -6.483 23.035 1.00 93.12 214 LYS A O 1
ATOM 1709 N N . ASN A 1 215 ? -19.450 -7.114 22.829 1.00 90.38 215 ASN A N 1
ATOM 1710 C CA . ASN A 1 215 ? -19.270 -7.468 24.239 1.00 90.38 215 ASN A CA 1
ATOM 1711 C C . ASN A 1 215 ? -19.340 -6.257 25.184 1.00 90.38 215 ASN A C 1
ATOM 1713 O O . ASN A 1 215 ? -19.749 -6.416 26.328 1.00 90.38 215 ASN A O 1
ATOM 1717 N N . LEU A 1 216 ? -18.981 -5.056 24.720 1.00 84.88 216 LEU A N 1
ATOM 1718 C CA . LEU A 1 216 ? -19.126 -3.804 25.480 1.00 84.88 216 LEU A CA 1
ATOM 1719 C C . LEU A 1 216 ? -20.572 -3.294 25.552 1.00 84.88 216 LEU A C 1
ATOM 1721 O O . LEU A 1 216 ? -20.897 -2.512 26.446 1.00 84.88 216 LEU A O 1
ATOM 1725 N N . SER A 1 217 ? -21.419 -3.710 24.605 1.00 66.38 217 SER A N 1
ATOM 1726 C CA . SER A 1 217 ? -22.843 -3.351 24.557 1.00 66.38 217 SER A CA 1
ATOM 1727 C C . SER A 1 217 ? -23.744 -4.220 25.450 1.00 66.38 217 SER A C 1
ATOM 1729 O O . SER A 1 217 ? -24.911 -3.872 25.641 1.00 66.38 217 SER A O 1
ATOM 1731 N N . LEU A 1 218 ? -23.201 -5.319 25.995 1.00 53.81 218 LEU A N 1
ATOM 1732 C CA . LEU A 1 218 ? -23.828 -6.218 26.974 1.00 53.81 218 LEU A CA 1
ATOM 1733 C C . LEU A 1 218 ? -23.434 -5.835 28.413 1.00 53.81 218 LEU A C 1
ATOM 1735 O O . LEU A 1 218 ? -24.300 -5.987 29.304 1.00 53.81 218 LEU A O 1
#

Foldseek 3Di:
DPVVVVVVVVVVPDDPVRVVVVVVVVVCVVVVVVVVVVVVVVVVVVVLVVVLVLLVLLLVLLVVLLVLLVVLVVVCCVPPVVLLVPLDQLDFSLDQDDDDDPRRVSCVVCVVSLVVAPPQLSVLSVQLVVLVVVLVVLSVVSNVLNVVLVVLVVQCVDPVHDNVVSVVVNVVSSVVRSVSSVVSSVSVVSSVVSSVSSVVSSVVSSVVSVVVSVVSVD